Protein AF-0000000085134837 (afdb_homodimer)

Radius of gyration: 30.03 Å; Cα contacts (8 Å, |Δi|>4): 813; chains: 2; bounding box: 40×107×56 Å

Nearest PDB structures (foldseek):
  8gra-assembly1_G  TM=4.291E-01  e=1.768E-04  Bacteroides fragilis
  2n3s-assembly1_A  TM=6.357E-01  e=4.180E-02  Burkholderia thailandensis E264
  3vto-assembly2_Q  TM=3.960E-01  e=7.549E-03  Muvirus mu
  3vto-assembly2_P  TM=3.581E-01  e=2.155E-02  Muvirus mu
  1o7l-assembly1_A  TM=3.712E-01  e=1.193E-01  Escherichia coli

pLDDT: mean 94.06, std 7.53, range [57.72, 98.94]

Organism: Escherichia coli O45:K1 (strain S88 / ExPEC) (NCBI:txid585035)

Foldseek 3Di:
DDPVVVVVVLVVQQKFKWFWAAWDPPDPFIFTWTQTPVRDTDGRATEDEDPPDDDGDDGGWMWMKGDPPSNPNHIYTDDTGDPQQDDPDADPPKDWDADNLGFIWIQHPVGTDGDPNPDDDDDDDDPDDDDPDDDDDPDWDWPPVVPDIDTPVVVQVCQQQDWDQDPVVRDIDHGDPDGPDD/DDPVVVVVVLVVPFKFKWFWAAWDPPDPFIFTWTQTPVRDTDGGATEDEDPPDDDGDDGGWMWMKGDPPSNPNHIYTDDTGDPQQDDPDADPPKDWDDDNLGFIWIQHPVGTDGDPSPDDDDDDDDPDDDDPDDDDDPDWDWPPVVDDIDTPVVVQVCQQADWDQDDPPRDIDHHDPDGDDD

InterPro domains:
  IPR013046 Phage baseplate assembly protein V/Gp45 [TIGR01644] (8-125)
  IPR014462 Phage-associated protein Gp45 [PIRSF012337] (2-181)
  IPR053861 Bacteriophage Mu Gp45, N-terminal [PF06890] (17-84)

Solvent-accessible surface area (backbone atoms only — not comparable to full-atom values): 19892 Å² total; per-residue (Å²): 128,52,73,66,58,52,51,51,52,49,58,63,57,32,55,41,54,28,36,30,62,42,68,43,37,75,43,56,55,32,25,32,26,32,31,31,82,93,63,50,76,44,74,67,28,40,39,48,44,44,46,47,44,52,68,30,67,52,63,71,20,37,33,41,37,35,19,38,56,58,34,78,88,56,40,34,30,65,46,75,46,47,83,92,46,60,83,76,85,71,54,95,92,43,42,72,51,65,32,71,76,61,32,32,43,32,46,45,98,88,46,77,45,79,39,41,61,91,38,56,72,43,79,43,57,40,86,44,77,44,65,66,40,48,79,43,60,75,42,54,47,24,30,22,59,84,71,44,43,52,36,58,65,56,46,33,52,36,57,39,64,23,32,27,44,29,69,68,78,72,42,69,50,68,50,56,95,69,63,57,81,127,126,53,73,65,55,53,52,51,52,44,58,28,56,30,36,38,53,27,34,30,62,44,68,45,75,83,48,97,62,31,25,31,25,32,30,32,81,91,62,49,74,44,75,68,29,41,41,63,61,59,92,89,53,86,71,84,71,62,64,72,22,37,32,40,34,36,17,61,95,60,35,76,89,58,40,36,31,65,34,46,21,38,47,92,49,49,84,56,62,57,52,80,38,19,32,34,40,41,46,87,74,60,32,34,44,32,45,45,97,75,21,36,38,38,35,35,56,65,33,73,42,76,48,68,92,44,85,57,48,76,38,91,40,66,44,76,32,73,49,86,48,59,49,59,77,91,69,86,43,58,35,57,68,54,51,31,54,52,56,42,64,40,65,46,75,38,88,87,61,71,35,58,29,42,45,43,78,47,68,45,70,103

Secondary structure (DSSP, 8-state):
--HHHHHHHHHHTSEEEEEEEEEE-SSSS-EEEEEETT--EEEEEEE-PPTTEEE-PPTT-EEEEE-GGG-GGG-EEEEEE-TTTPPP-PPTT-EEEE-TTS-EEEEETTEEEEE-TTS--EEESSS-EEESSEEEESS-EESSTTTT--BHHHHHHHHHH---B-TTTS-BPPP-SS----/--HHHHHHHHHHTSEEEEEEEEEE-SSSS-EEEEEETT--EEEEEEE-PPTT----PPTT-EEEEE-GGG-GGG-EEEEEE-TTTPPP-PPTT-EEEE-TTS-EEEEETTEEEEE-TTS-EEE-SSSEEEESS-EE-SS--BSSTTTT--BHHHHHHHHHH---B-TTT-PBPPSPSS----

Structure (mmCIF, N/CA/C/O backbone):
data_AF-0000000085134837-model_v1
#
loop_
_entity.id
_entity.type
_entity.pdbx_description
1 polymer 'Baseplate assembly phage protein'
#
loop_
_atom_site.group_PDB
_atom_site.id
_atom_site.type_symbol
_atom_site.label_atom_id
_atom_site.label_alt_id
_atom_site.label_comp_id
_atom_site.label_asym_id
_atom_site.label_entity_id
_atom_site.label_seq_id
_atom_site.pdbx_PDB_ins_code
_atom_site.Cartn_x
_atom_site.Cartn_y
_atom_site.Cartn_z
_atom_site.occupancy
_atom_site.B_iso_or_equiv
_atom_site.auth_seq_id
_atom_site.auth_comp_id
_atom_site.auth_asym_id
_atom_site.auth_atom_id
_atom_site.pdbx_PDB_model_num
ATOM 1 N N . MET A 1 1 ? 11.609 -48.938 -17.828 1 65.38 1 MET A N 1
ATOM 2 C CA . MET A 1 1 ? 10.562 -48.219 -17.109 1 65.38 1 MET A CA 1
ATOM 3 C C . MET A 1 1 ? 9.188 -48.531 -17.703 1 65.38 1 MET A C 1
ATOM 5 O O . MET A 1 1 ? 8.992 -48.438 -18.906 1 65.38 1 MET A O 1
ATOM 9 N N . SER A 1 2 ? 8.391 -49.188 -16.875 1 83.12 2 SER A N 1
ATOM 10 C CA . SER A 1 2 ? 7.062 -49.5 -17.391 1 83.12 2 SER A CA 1
ATOM 11 C C . SER A 1 2 ? 6.293 -48.219 -17.719 1 83.12 2 SER A C 1
ATOM 13 O O . SER A 1 2 ? 6.676 -47.125 -17.297 1 83.12 2 SER A O 1
ATOM 15 N N . THR A 1 3 ? 5.477 -48.469 -18.703 1 82 3 THR A N 1
ATOM 16 C CA . THR A 1 3 ? 4.617 -47.344 -19.109 1 82 3 THR A CA 1
ATOM 17 C C . THR A 1 3 ? 3.896 -46.781 -17.891 1 82 3 THR A C 1
ATOM 19 O O . THR A 1 3 ? 3.719 -45.562 -17.812 1 82 3 THR A O 1
ATOM 22 N N . ILE A 1 4 ? 3.549 -47.531 -16.938 1 82.12 4 ILE A N 1
ATOM 23 C CA . ILE A 1 4 ? 2.852 -47.094 -15.742 1 82.12 4 ILE A CA 1
ATOM 24 C C . ILE A 1 4 ? 3.801 -46.281 -14.867 1 82.12 4 ILE A C 1
ATOM 26 O O . ILE A 1 4 ? 3.412 -45.25 -14.305 1 82.12 4 ILE A O 1
ATOM 30 N N . GLU A 1 5 ? 5.062 -46.75 -14.758 1 82 5 GLU A N 1
ATOM 31 C CA . GLU A 1 5 ? 6.055 -46.031 -13.977 1 82 5 GLU A CA 1
ATOM 32 C C . GLU A 1 5 ? 6.332 -44.625 -14.57 1 82 5 GLU A C 1
ATOM 34 O O . GLU A 1 5 ? 6.504 -43.656 -13.844 1 82 5 GLU A O 1
ATOM 39 N N . ALA A 1 6 ? 6.352 -44.594 -15.875 1 79.94 6 ALA A N 1
ATOM 40 C CA . ALA A 1 6 ? 6.574 -43.344 -16.562 1 79.94 6 ALA A CA 1
ATOM 41 C C . ALA A 1 6 ? 5.426 -42.375 -16.312 1 79.94 6 ALA A C 1
ATOM 43 O O . ALA A 1 6 ? 5.656 -41.188 -16.078 1 79.94 6 ALA A O 1
ATOM 44 N N . MET A 1 7 ? 4.199 -42.781 -16.312 1 80.75 7 MET A N 1
ATOM 45 C CA . MET A 1 7 ? 3.021 -41.969 -16.047 1 80.75 7 MET A CA 1
ATOM 46 C C . MET A 1 7 ? 3.002 -41.469 -14.609 1 80.75 7 MET A C 1
ATOM 48 O O . MET A 1 7 ? 2.639 -40.344 -14.336 1 80.75 7 MET A O 1
ATOM 52 N N . GLN A 1 8 ? 3.4 -42.344 -13.734 1 81 8 GLN A N 1
ATOM 53 C CA . GLN A 1 8 ? 3.465 -41.969 -12.328 1 81 8 GLN A CA 1
ATOM 54 C C . GLN A 1 8 ? 4.488 -40.844 -12.094 1 81 8 GLN A C 1
ATOM 56 O O . GLN A 1 8 ? 4.234 -39.906 -11.336 1 81 8 GLN A O 1
ATOM 61 N N . ARG A 1 9 ? 5.547 -41.031 -12.805 1 77.56 9 ARG A N 1
ATOM 62 C CA . ARG A 1 9 ? 6.582 -40 -12.664 1 77.56 9 ARG A CA 1
ATOM 63 C C . ARG A 1 9 ? 6.109 -38.656 -13.211 1 77.56 9 ARG A C 1
ATOM 65 O O . ARG A 1 9 ? 6.402 -37.625 -12.633 1 77.56 9 ARG A O 1
ATOM 72 N N . GLN A 1 10 ? 5.402 -38.719 -14.344 1 77.62 10 GLN A N 1
ATOM 73 C CA . GLN A 1 10 ? 4.859 -37.5 -14.945 1 77.62 10 GLN A CA 1
ATOM 74 C C . GLN A 1 10 ? 3.869 -36.812 -14.008 1 77.62 10 GLN A C 1
ATOM 76 O O . GLN A 1 10 ? 3.887 -35.594 -13.859 1 77.62 10 GLN A O 1
ATOM 81 N N . LEU A 1 11 ? 3.105 -37.594 -13.352 1 79.25 11 LEU A N 1
ATOM 82 C CA . LEU A 1 11 ? 2.113 -37.062 -12.422 1 79.25 11 LEU A CA 1
ATOM 83 C C . LEU A 1 11 ? 2.787 -36.406 -11.227 1 79.25 11 LEU A C 1
ATOM 85 O O . LEU A 1 11 ? 2.387 -35.312 -10.812 1 79.25 11 LEU A O 1
ATOM 89 N N . LEU A 1 12 ? 3.842 -37 -10.789 1 77.38 12 LEU A N 1
ATOM 90 C CA . LEU A 1 12 ? 4.543 -36.5 -9.617 1 77.38 12 LEU A CA 1
ATOM 91 C C . LEU A 1 12 ? 5.371 -35.25 -9.961 1 77.38 12 LEU A C 1
ATOM 93 O O . LEU A 1 12 ? 5.75 -34.5 -9.07 1 77.38 12 LEU A O 1
ATOM 97 N N . GLY A 1 13 ? 5.461 -35.031 -11.289 1 82.88 13 GLY A N 1
ATOM 98 C CA . GLY A 1 13 ? 6.305 -33.938 -11.734 1 82.88 13 GLY A CA 1
ATOM 99 C C . GLY A 1 13 ? 5.523 -32.688 -12.062 1 82.88 13 GLY A C 1
ATOM 100 O O . GLY A 1 13 ? 6.105 -31.672 -12.469 1 82.88 13 GLY A O 1
ATOM 101 N N . LEU A 1 14 ? 4.223 -32.719 -11.812 1 89.69 14 LEU A N 1
ATOM 102 C CA . LEU A 1 14 ? 3.385 -31.594 -12.219 1 89.69 14 LEU A CA 1
ATOM 103 C C . LEU A 1 14 ? 3.561 -30.406 -11.273 1 89.69 14 LEU A C 1
ATOM 105 O O . LEU A 1 14 ? 3.254 -29.266 -11.625 1 89.69 14 LEU A O 1
ATOM 109 N N . ILE A 1 15 ? 4.016 -30.688 -10.055 1 92 15 ILE A N 1
ATOM 110 C CA . ILE A 1 15 ? 4.219 -29.656 -9.039 1 92 15 ILE A CA 1
ATOM 111 C C . ILE A 1 15 ? 5.586 -29.844 -8.391 1 92 15 ILE A C 1
ATOM 113 O O . ILE A 1 15 ? 5.996 -30.969 -8.094 1 92 15 ILE A O 1
ATOM 117 N N . GLY A 1 16 ? 6.273 -28.766 -8.219 1 92.62 16 GLY A N 1
ATOM 118 C CA . GLY A 1 16 ? 7.566 -28.828 -7.555 1 92.62 16 GLY A CA 1
ATOM 119 C C . GLY A 1 16 ? 7.789 -27.719 -6.555 1 92.62 16 GLY A C 1
ATOM 120 O O . GLY A 1 16 ? 7.23 -26.625 -6.699 1 92.62 16 GLY A O 1
ATOM 121 N N . ARG A 1 17 ? 8.555 -28.062 -5.539 1 96 17 ARG A N 1
ATOM 122 C CA . ARG A 1 17 ? 9.125 -27.062 -4.652 1 96 17 ARG A CA 1
ATOM 123 C C . ARG A 1 17 ? 10.508 -26.625 -5.137 1 96 17 ARG A C 1
ATOM 125 O O . ARG A 1 17 ? 11.25 -27.438 -5.707 1 96 17 ARG A O 1
ATOM 132 N N . ALA A 1 18 ? 10.812 -25.359 -4.945 1 97.69 18 ALA A N 1
ATOM 133 C CA . ALA A 1 18 ? 12.094 -24.875 -5.449 1 97.69 18 ALA A CA 1
ATOM 134 C C . ALA A 1 18 ? 12.641 -23.766 -4.551 1 97.69 18 ALA A C 1
ATOM 136 O O . ALA A 1 18 ? 11.93 -23.234 -3.691 1 97.69 18 ALA A O 1
ATOM 137 N N . VAL A 1 19 ? 13.883 -23.516 -4.672 1 98.5 19 VAL A N 1
ATOM 138 C CA . VAL A 1 19 ? 14.555 -22.391 -4.035 1 98.5 19 VAL A CA 1
ATOM 139 C C . VAL A 1 19 ? 14.844 -21.297 -5.07 1 98.5 19 VAL A C 1
ATOM 141 O O . VAL A 1 19 ? 15.336 -21.594 -6.16 1 98.5 19 VAL A O 1
ATOM 144 N N . VAL A 1 20 ? 14.523 -20.078 -4.738 1 98.62 20 VAL A N 1
ATOM 145 C CA . VAL A 1 20 ? 14.734 -18.938 -5.625 1 98.62 20 VAL A CA 1
ATOM 146 C C . VAL A 1 20 ? 16.219 -18.562 -5.652 1 98.62 20 VAL A C 1
ATOM 148 O O . VAL A 1 20 ? 16.828 -18.391 -4.602 1 98.62 20 VAL A O 1
ATOM 151 N N . LYS A 1 21 ? 16.688 -18.406 -6.844 1 98.56 21 LYS A N 1
ATOM 152 C CA . LYS A 1 21 ? 18.078 -18 -7.012 1 98.56 21 LYS A CA 1
ATOM 153 C C . LYS A 1 21 ? 18.172 -16.516 -7.387 1 98.56 21 LYS A C 1
ATOM 155 O O . LYS A 1 21 ? 19.062 -15.812 -6.922 1 98.56 21 LYS A O 1
ATOM 160 N N . SER A 1 22 ? 17.344 -16.109 -8.242 1 98.38 22 SER A N 1
ATOM 161 C CA . SER A 1 22 ? 17.266 -14.703 -8.617 1 98.38 22 SER A CA 1
ATOM 162 C C . SER A 1 22 ? 15.891 -14.344 -9.156 1 98.38 22 SER A C 1
ATOM 164 O O . SER A 1 22 ? 15.141 -15.219 -9.594 1 98.38 22 SER A O 1
ATOM 166 N N . ILE A 1 23 ? 15.547 -13.086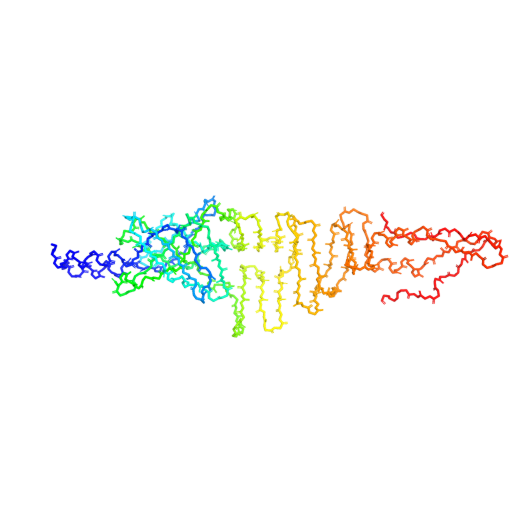 -9.07 1 98.5 23 ILE A N 1
ATOM 167 C CA . ILE A 1 23 ? 14.281 -12.57 -9.586 1 98.5 23 ILE A CA 1
ATOM 168 C C . ILE A 1 23 ? 14.547 -11.359 -10.469 1 98.5 23 ILE A C 1
ATOM 170 O O . ILE A 1 23 ? 15.328 -10.477 -10.109 1 98.5 23 ILE A O 1
ATOM 174 N N . SER A 1 24 ? 13.977 -11.328 -11.617 1 98 24 SER A N 1
ATOM 175 C CA . SER A 1 24 ? 13.984 -10.141 -12.461 1 98 24 SER A CA 1
ATOM 176 C C . SER A 1 24 ? 12.617 -9.461 -12.477 1 98 24 SER A C 1
ATOM 178 O O . SER A 1 24 ? 11.633 -10.055 -12.922 1 98 24 SER A O 1
ATOM 180 N N . ALA A 1 25 ? 12.594 -8.266 -11.992 1 96.75 25 ALA A N 1
ATOM 181 C CA . ALA A 1 25 ? 11.367 -7.477 -11.961 1 96.75 25 ALA A CA 1
ATOM 182 C C . ALA A 1 25 ? 11.328 -6.469 -13.109 1 96.75 25 ALA A C 1
ATOM 184 O O . ALA A 1 25 ? 10.531 -5.531 -13.102 1 96.75 25 ALA A O 1
ATOM 185 N N . ALA A 1 26 ? 12.117 -6.629 -14.07 1 95.31 26 ALA A N 1
ATOM 186 C CA . ALA A 1 26 ? 12.258 -5.656 -15.148 1 95.31 26 ALA A CA 1
ATOM 187 C C . ALA A 1 26 ? 11.203 -5.883 -16.234 1 95.31 26 ALA A C 1
ATOM 189 O O . ALA A 1 26 ? 10.859 -4.957 -16.969 1 95.31 26 ALA A O 1
ATOM 190 N N . THR A 1 27 ? 10.688 -7.078 -16.312 1 93.62 27 THR A N 1
ATOM 191 C CA . THR A 1 27 ? 9.742 -7.441 -17.375 1 93.62 27 THR A CA 1
ATOM 192 C C . THR A 1 27 ? 8.305 -7.277 -16.891 1 93.62 27 THR A C 1
ATOM 194 O O . THR A 1 27 ? 8.055 -7.113 -15.703 1 93.62 27 THR A O 1
ATOM 197 N N . LYS A 1 28 ? 7.379 -7.293 -17.891 1 95.69 28 LYS A N 1
ATOM 198 C CA . LYS A 1 28 ? 5.961 -7.168 -17.578 1 95.69 28 LYS A CA 1
ATOM 199 C C . LYS A 1 28 ? 5.512 -8.281 -16.625 1 95.69 28 LYS A C 1
ATOM 201 O O . LYS A 1 28 ? 4.754 -8.039 -15.688 1 95.69 28 LYS A O 1
ATOM 206 N N . CYS A 1 29 ? 5.91 -9.422 -16.953 1 96.56 29 CYS A N 1
ATOM 207 C CA . CYS A 1 29 ? 5.793 -10.547 -16.031 1 96.56 29 CYS A CA 1
ATOM 208 C C . CYS A 1 29 ? 7.125 -10.836 -15.344 1 96.56 29 CYS A C 1
ATOM 210 O O . CYS A 1 29 ? 8.125 -11.102 -16.016 1 96.56 29 CYS A O 1
ATOM 212 N N . GLN A 1 30 ? 7.082 -10.789 -14.031 1 97.62 30 GLN A N 1
ATOM 213 C CA . GLN A 1 30 ? 8.297 -11.094 -13.289 1 97.62 30 GLN A CA 1
ATOM 214 C C . GLN A 1 30 ? 8.797 -12.5 -13.594 1 97.62 30 GLN A C 1
ATOM 216 O O . GLN A 1 30 ? 7.996 -13.43 -13.75 1 97.62 30 GLN A O 1
ATOM 221 N N . THR A 1 31 ? 10.164 -12.609 -13.711 1 98.19 31 THR A N 1
ATOM 222 C CA . THR A 1 31 ? 10.734 -13.938 -13.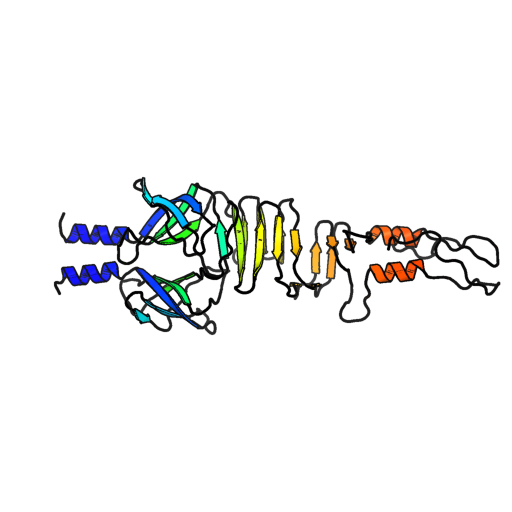914 1 98.19 31 THR A CA 1
ATOM 223 C C . THR A 1 31 ? 11.641 -14.32 -12.75 1 98.19 31 THR A C 1
ATOM 225 O O . THR A 1 31 ? 12.25 -13.453 -12.125 1 98.19 31 THR A O 1
ATOM 228 N N . VAL A 1 32 ? 11.703 -15.648 -12.516 1 98.44 32 VAL A N 1
ATOM 229 C CA . VAL A 1 32 ? 12.453 -16.156 -11.383 1 98.44 32 VAL A CA 1
ATOM 230 C C . VAL A 1 32 ? 13.352 -17.312 -11.836 1 98.44 32 VAL A C 1
ATOM 232 O O . VAL A 1 32 ? 12.914 -18.188 -12.594 1 98.44 32 VAL A O 1
ATOM 235 N N . ASP A 1 33 ? 14.586 -17.234 -11.484 1 98.44 33 ASP A N 1
ATOM 236 C CA . ASP A 1 33 ? 15.469 -18.406 -11.539 1 98.44 33 ASP A CA 1
ATOM 237 C C . ASP A 1 33 ? 15.344 -19.25 -10.281 1 98.44 33 ASP A C 1
ATOM 239 O O . ASP A 1 33 ? 15.453 -18.734 -9.164 1 98.44 33 ASP A O 1
ATOM 243 N N . VAL A 1 34 ? 15.117 -20.578 -10.516 1 98.12 34 VAL A N 1
ATOM 244 C CA . VAL A 1 34 ? 14.898 -21.438 -9.352 1 98.12 34 VAL A CA 1
ATOM 245 C C . VAL A 1 34 ? 15.766 -22.688 -9.469 1 98.12 34 VAL A C 1
ATOM 247 O O . VAL A 1 34 ? 16.234 -23.031 -10.555 1 98.12 34 VAL A O 1
ATOM 250 N N . SER A 1 35 ? 16 -23.297 -8.312 1 97.81 35 SER A N 1
ATOM 251 C CA . SER A 1 35 ? 16.516 -24.656 -8.203 1 97.81 35 SER A CA 1
ATOM 252 C C . SER A 1 35 ? 15.477 -25.594 -7.59 1 97.81 35 SER A C 1
ATOM 254 O O . SER A 1 35 ? 15.062 -25.406 -6.445 1 97.81 35 SER A O 1
ATOM 256 N N . LEU A 1 36 ? 15.109 -26.578 -8.406 1 94.06 36 LEU A N 1
ATOM 257 C CA . LEU A 1 36 ? 14.164 -27.562 -7.898 1 94.06 36 LEU A CA 1
ATOM 258 C C . LEU A 1 36 ? 14.844 -28.5 -6.898 1 94.06 36 LEU A C 1
ATOM 260 O O . LEU A 1 36 ? 16.078 -28.484 -6.77 1 94.06 36 LEU A O 1
ATOM 264 N N . ILE A 1 37 ? 14.164 -29.172 -5.949 1 83.69 37 ILE A N 1
ATOM 265 C CA . ILE A 1 37 ? 14.641 -29.984 -4.836 1 83.69 37 ILE A CA 1
ATOM 266 C C . ILE A 1 37 ? 15.711 -30.953 -5.328 1 83.69 37 ILE A C 1
ATOM 268 O O . ILE A 1 37 ? 16.719 -31.172 -4.652 1 83.69 37 ILE A O 1
ATOM 272 N N . ALA A 1 38 ? 15.641 -31.609 -6.5 1 79.44 38 ALA A N 1
ATOM 273 C CA . ALA A 1 38 ? 16.703 -32.5 -6.977 1 79.44 38 ALA A CA 1
ATOM 274 C C . ALA A 1 38 ? 17.844 -31.719 -7.582 1 79.44 38 ALA A C 1
ATOM 276 O O . ALA A 1 38 ? 18.766 -32.281 -8.188 1 79.44 38 ALA A O 1
ATOM 277 N N . GLY A 1 39 ? 17.828 -30.406 -7.301 1 83.31 39 GLY A N 1
ATOM 278 C CA . GLY A 1 39 ? 18.922 -29.531 -7.73 1 83.31 39 GLY A CA 1
ATOM 279 C C . GLY A 1 39 ? 18.828 -29.141 -9.188 1 83.31 39 GLY A C 1
ATOM 280 O O . GLY A 1 39 ? 19.766 -28.562 -9.742 1 83.31 39 GLY A O 1
ATOM 281 N N . GLU A 1 40 ? 17.75 -29.422 -9.828 1 90.94 40 GLU A N 1
ATOM 282 C CA . GLU A 1 40 ? 17.547 -29.062 -11.234 1 90.94 40 GLU A CA 1
ATOM 283 C C . GLU A 1 40 ? 17.281 -27.562 -11.375 1 90.94 40 GLU A C 1
ATOM 285 O O . GLU A 1 40 ? 16.297 -27.047 -10.828 1 90.94 40 GLU A O 1
ATOM 290 N N . PRO A 1 41 ? 18.219 -26.891 -12.172 1 95.12 41 PRO A N 1
ATOM 291 C CA . PRO A 1 41 ? 18 -25.453 -12.359 1 95.12 41 PRO A CA 1
ATOM 292 C C . PRO A 1 41 ? 16.953 -25.156 -13.422 1 95.12 41 PRO A C 1
ATOM 294 O O . PRO A 1 41 ? 16.859 -25.875 -14.43 1 95.12 41 PRO A O 1
ATOM 297 N N . LYS A 1 42 ? 16.156 -24.188 -13.195 1 95.56 42 LYS A N 1
ATOM 298 C CA . LYS A 1 42 ? 15.25 -23.609 -14.188 1 95.56 42 LYS A CA 1
ATOM 299 C C . LYS A 1 42 ? 15.375 -22.078 -14.203 1 95.56 42 LYS A C 1
ATOM 301 O O . LYS A 1 42 ? 15.203 -21.438 -13.172 1 95.56 42 LYS A O 1
ATOM 306 N N . ALA A 1 43 ? 15.664 -21.609 -15.406 1 96.44 43 ALA A N 1
ATOM 307 C CA . ALA A 1 43 ? 15.891 -20.172 -15.523 1 96.44 43 ALA A CA 1
ATOM 308 C C . ALA A 1 43 ? 14.695 -19.484 -16.188 1 96.44 43 ALA A C 1
ATOM 310 O O . ALA A 1 43 ? 14.039 -20.062 -17.047 1 96.44 43 ALA A O 1
ATOM 311 N N . GLY A 1 44 ? 14.453 -18.219 -15.734 1 97 44 GLY A N 1
ATOM 312 C CA . GLY A 1 44 ? 13.516 -17.344 -16.422 1 97 44 GLY A CA 1
ATOM 313 C C . GLY A 1 44 ? 12.078 -17.812 -16.312 1 97 44 GLY A C 1
ATOM 314 O O . GLY A 1 44 ? 11.281 -17.594 -17.234 1 97 44 GLY A O 1
ATOM 315 N N . VAL A 1 45 ? 11.758 -18.469 -15.203 1 97.5 45 VAL A N 1
ATOM 316 C CA . VAL A 1 45 ? 10.398 -18.953 -15.023 1 97.5 45 VAL A CA 1
ATOM 317 C C . VAL A 1 45 ? 9.469 -17.781 -14.719 1 97.5 45 VAL A C 1
ATOM 319 O O . VAL A 1 45 ? 9.758 -16.969 -13.844 1 97.5 45 VAL A O 1
ATOM 322 N N . GLU A 1 46 ? 8.336 -17.719 -15.5 1 97.75 46 GLU A N 1
ATOM 323 C CA . GLU A 1 46 ? 7.367 -16.656 -15.219 1 97.75 46 GLU A CA 1
ATOM 324 C C . GLU A 1 46 ? 6.73 -16.828 -13.844 1 97.75 46 GLU A C 1
ATOM 326 O O . GLU A 1 46 ? 6.32 -17.938 -13.484 1 97.75 46 GLU A O 1
ATOM 331 N N . HIS A 1 47 ? 6.711 -15.789 -13.117 1 98.44 47 HIS A N 1
ATOM 332 C CA . HIS A 1 47 ? 5.992 -15.734 -11.844 1 98.44 47 HIS A CA 1
ATOM 333 C C . HIS A 1 47 ? 4.656 -15.016 -11.992 1 98.44 47 HIS A C 1
ATOM 335 O O . HIS A 1 47 ? 4.613 -13.789 -12.094 1 98.44 47 HIS A O 1
ATOM 341 N N . LEU A 1 48 ? 3.582 -15.75 -12.023 1 98.06 48 LEU A N 1
ATOM 342 C CA . LEU A 1 48 ? 2.25 -15.164 -12.125 1 98.06 48 LEU A CA 1
ATOM 343 C C . LEU A 1 48 ? 1.736 -14.742 -10.758 1 98.06 48 LEU A C 1
ATOM 345 O O . LEU A 1 48 ? 1.097 -15.531 -10.055 1 98.06 48 LEU A O 1
ATOM 349 N N . GLU A 1 49 ? 1.993 -13.516 -10.477 1 98.19 49 GLU A N 1
ATOM 350 C CA . GLU A 1 49 ? 1.546 -12.93 -9.219 1 98.19 49 GLU A CA 1
ATOM 351 C C . GLU A 1 49 ? 0.099 -12.453 -9.312 1 98.19 49 GLU A C 1
ATOM 353 O O . GLU A 1 49 ? -0.365 -12.07 -10.391 1 98.19 49 GLU A O 1
ATOM 358 N N . PRO A 1 50 ? -0.619 -12.492 -8.211 1 98.44 50 PRO A N 1
ATOM 359 C CA . PRO A 1 50 ? -1.991 -11.984 -8.281 1 98.44 50 PRO A CA 1
ATOM 360 C C . PRO A 1 50 ? -2.059 -10.531 -8.75 1 98.44 50 PRO A C 1
ATOM 362 O O . PRO A 1 50 ? -1.209 -9.719 -8.383 1 98.44 50 PRO A O 1
ATOM 365 N N . TYR A 1 51 ? -3.084 -10.242 -9.641 1 98.69 51 TYR A N 1
ATOM 366 C CA . TYR A 1 51 ? -3.34 -8.852 -10 1 98.69 51 TYR A CA 1
ATOM 367 C C . TYR A 1 51 ? -3.547 -7.996 -8.75 1 98.69 51 TYR A C 1
ATOM 369 O O . TYR A 1 51 ? -4.324 -8.359 -7.867 1 98.69 51 TYR A O 1
ATOM 377 N N . GLY A 1 52 ? -2.771 -6.848 -8.773 1 98.44 52 GLY A N 1
ATOM 378 C CA . GLY A 1 52 ? -2.896 -5.922 -7.656 1 98.44 52 GLY A CA 1
ATOM 379 C C . GLY A 1 52 ? -1.812 -6.102 -6.609 1 98.44 52 GLY A C 1
ATOM 380 O O . GLY A 1 52 ? -1.71 -5.305 -5.676 1 98.44 52 GLY A O 1
ATOM 381 N N . PHE A 1 53 ? -1.069 -7.137 -6.648 1 98.62 53 PHE A N 1
ATOM 382 C CA . PHE A 1 53 ? 0.011 -7.395 -5.707 1 98.62 53 PHE A CA 1
ATOM 383 C C . PHE A 1 53 ? 1.283 -7.805 -6.438 1 98.62 53 PHE A C 1
ATOM 385 O O . PHE A 1 53 ? 1.234 -8.586 -7.391 1 98.62 53 PHE A O 1
ATOM 392 N N . THR A 1 54 ? 2.453 -7.215 -6.062 1 98.56 54 THR A N 1
ATOM 393 C CA . THR A 1 54 ? 3.744 -7.633 -6.598 1 98.56 54 THR A CA 1
ATOM 394 C C . THR A 1 54 ? 4.844 -7.469 -5.551 1 98.56 54 THR A C 1
ATOM 396 O O . THR A 1 54 ? 4.781 -6.566 -4.715 1 98.56 54 THR A O 1
ATOM 399 N N . ALA A 1 55 ? 5.777 -8.391 -5.531 1 98.62 55 ALA A N 1
ATOM 400 C CA . ALA A 1 55 ? 6.91 -8.352 -4.609 1 98.62 55 ALA A CA 1
ATOM 401 C C . ALA A 1 55 ? 8.164 -8.938 -5.258 1 98.62 55 ALA A C 1
ATOM 403 O O . ALA A 1 55 ? 8.07 -9.805 -6.129 1 98.62 55 ALA A O 1
ATOM 404 N N . ARG A 1 56 ? 9.273 -8.406 -4.887 1 98.75 56 ARG A N 1
ATOM 405 C CA . ARG A 1 56 ? 10.555 -8.961 -5.324 1 98.75 56 ARG A CA 1
ATOM 406 C C . ARG A 1 56 ? 11.344 -9.516 -4.145 1 98.75 56 ARG A C 1
ATOM 408 O O . ARG A 1 56 ? 12.117 -8.789 -3.52 1 98.75 56 ARG A O 1
ATOM 415 N N . ALA A 1 57 ? 11.164 -10.844 -3.93 1 98.62 57 ALA A N 1
ATOM 416 C CA . ALA A 1 57 ? 11.773 -11.508 -2.783 1 98.62 57 ALA A CA 1
ATOM 417 C C . ALA A 1 57 ? 13.289 -11.625 -2.963 1 98.62 57 ALA A C 1
ATOM 419 O O . ALA A 1 57 ? 13.805 -11.414 -4.062 1 98.62 57 ALA A O 1
ATOM 420 N N . ASN A 1 58 ? 13.945 -11.914 -1.857 1 98.62 58 ASN A N 1
ATOM 421 C CA . ASN A 1 58 ? 15.383 -12.164 -1.847 1 98.62 58 ASN A CA 1
ATOM 422 C C . ASN A 1 58 ? 15.711 -13.562 -2.352 1 98.62 58 ASN A C 1
ATOM 424 O O . ASN A 1 58 ? 14.883 -14.469 -2.254 1 98.62 58 ASN A O 1
ATOM 428 N N . SER A 1 59 ? 16.938 -13.656 -2.943 1 98.62 59 SER A N 1
ATOM 429 C CA . SER A 1 59 ? 17.438 -15 -3.178 1 98.62 59 SER A CA 1
ATOM 430 C C . SER A 1 59 ? 17.359 -15.852 -1.91 1 98.62 59 SER A C 1
ATOM 432 O O . SER A 1 59 ? 17.547 -15.336 -0.804 1 98.62 59 SER A O 1
ATOM 434 N N . GLY A 1 60 ? 17.109 -17.094 -2.08 1 98.31 60 GLY A N 1
ATOM 435 C CA . GLY A 1 60 ? 16.953 -17.984 -0.94 1 98.31 60 GLY A CA 1
ATOM 436 C C . GLY A 1 60 ? 15.508 -18.203 -0.542 1 98.31 60 GLY A C 1
ATOM 437 O O . GLY A 1 60 ? 15.203 -19.109 0.235 1 98.31 60 GLY A O 1
ATOM 438 N N . ALA A 1 61 ? 14.609 -17.391 -1.103 1 98.69 61 ALA A N 1
ATOM 439 C CA . ALA A 1 61 ? 13.18 -17.609 -0.889 1 98.69 61 ALA A CA 1
ATOM 440 C C . ALA A 1 61 ? 12.742 -18.953 -1.461 1 98.69 61 ALA A C 1
ATOM 442 O O . ALA A 1 61 ? 13.508 -19.625 -2.166 1 98.69 61 ALA A O 1
ATOM 443 N N . GLU A 1 62 ? 11.562 -19.375 -1.083 1 98.25 62 GLU A N 1
ATOM 444 C CA . GLU A 1 62 ? 10.992 -20.641 -1.551 1 98.25 62 GLU A CA 1
ATOM 445 C C . GLU A 1 62 ? 9.891 -20.391 -2.576 1 98.25 62 GLU A C 1
ATOM 447 O O . GLU A 1 62 ? 9.156 -19.406 -2.484 1 98.25 62 GLU A O 1
ATOM 452 N N . ALA A 1 63 ? 9.773 -21.359 -3.545 1 98.31 63 ALA A N 1
ATOM 453 C CA . ALA A 1 63 ? 8.773 -21.203 -4.598 1 98.31 63 ALA A CA 1
ATOM 454 C C . ALA A 1 63 ? 8.023 -22.5 -4.836 1 98.31 63 ALA A C 1
ATOM 456 O O . ALA A 1 63 ? 8.57 -23.594 -4.645 1 98.31 63 ALA A O 1
ATOM 457 N N . VAL A 1 64 ? 6.781 -22.391 -5.188 1 97.88 64 VAL A N 1
ATOM 458 C CA . VAL A 1 64 ? 6 -23.484 -5.77 1 97.88 64 VAL A CA 1
ATOM 459 C C . VAL A 1 64 ? 5.934 -23.312 -7.285 1 97.88 64 VAL A C 1
ATOM 461 O O . VAL A 1 64 ? 5.484 -22.281 -7.785 1 97.88 64 VAL A O 1
ATOM 464 N N . VAL A 1 65 ? 6.375 -24.359 -7.953 1 96.62 65 VAL A N 1
ATOM 465 C CA . VAL A 1 65 ? 6.445 -24.344 -9.414 1 96.62 65 VAL A CA 1
ATOM 466 C C . VAL A 1 65 ? 5.449 -25.359 -9.984 1 96.62 65 VAL A C 1
ATOM 468 O O . VAL A 1 65 ? 5.387 -26.5 -9.531 1 96.62 65 VAL A O 1
ATOM 471 N N . LEU A 1 66 ? 4.684 -24.875 -10.969 1 95.56 66 LEU A N 1
ATOM 472 C CA . LEU A 1 66 ? 3.768 -25.734 -11.719 1 95.56 66 LEU A CA 1
ATOM 473 C C . LEU A 1 66 ? 4.266 -25.953 -13.141 1 95.56 66 LEU A C 1
ATOM 475 O O . LEU A 1 66 ? 4.945 -25.094 -13.703 1 95.56 66 LEU A O 1
ATOM 479 N N . PHE A 1 67 ? 3.891 -27.141 -13.648 1 92 67 PHE A N 1
ATOM 480 C CA . PHE A 1 67 ? 4.262 -27.5 -15.016 1 92 67 PHE A CA 1
ATOM 481 C C . PHE A 1 67 ? 3.027 -27.844 -15.836 1 92 67 PHE A C 1
ATOM 483 O O . PHE A 1 67 ? 2.676 -29.016 -15.984 1 92 67 PHE A O 1
ATOM 490 N N . PRO A 1 68 ? 2.482 -26.766 -16.422 1 87.19 68 PRO A N 1
ATOM 491 C CA . PRO A 1 68 ? 1.29 -27.016 -17.234 1 87.19 68 PRO A CA 1
ATOM 492 C C . PRO A 1 68 ? 1.542 -28.031 -18.344 1 87.19 68 PRO A C 1
ATOM 494 O O . PRO A 1 68 ? 2.617 -28.047 -18.953 1 87.19 68 PRO A O 1
ATOM 497 N N . ASP A 1 69 ? 0.569 -28.891 -18.578 1 77.81 69 ASP A N 1
ATOM 498 C CA . ASP A 1 69 ? 0.596 -29.922 -19.625 1 77.81 69 ASP A CA 1
ATOM 499 C C . ASP A 1 69 ? 1.785 -30.859 -19.438 1 77.81 69 ASP A C 1
ATOM 501 O O . ASP A 1 69 ? 2.211 -31.531 -20.375 1 77.81 69 ASP A O 1
ATOM 505 N N . GLY A 1 70 ? 2.383 -30.828 -18.281 1 76.31 70 GLY A N 1
ATOM 506 C CA . GLY A 1 70 ? 3.535 -31.672 -18 1 76.31 70 GLY A CA 1
ATOM 507 C C . GLY A 1 70 ? 4.789 -31.234 -18.734 1 76.31 70 GLY A C 1
ATOM 508 O O . GLY A 1 70 ? 5.785 -31.953 -18.766 1 76.31 70 GLY A O 1
ATOM 509 N N . ASP A 1 71 ? 4.641 -30.109 -19.375 1 75.81 71 ASP A N 1
ATOM 510 C CA . ASP A 1 71 ? 5.77 -29.562 -20.125 1 75.81 71 ASP A CA 1
ATOM 511 C C . ASP A 1 71 ? 6.719 -28.797 -19.203 1 75.81 71 ASP A C 1
ATOM 513 O O . ASP A 1 71 ? 6.375 -27.734 -18.703 1 75.81 71 ASP A O 1
ATOM 517 N N . ARG A 1 72 ? 7.926 -29.359 -19 1 77.62 72 ARG A N 1
ATOM 518 C CA . ARG A 1 72 ? 8.883 -28.797 -18.062 1 77.62 72 ARG A CA 1
ATOM 519 C C . ARG A 1 72 ? 9.5 -27.5 -18.609 1 77.62 72 ARG A C 1
ATOM 521 O O . ARG A 1 72 ? 10.109 -26.734 -17.875 1 77.62 72 ARG A O 1
ATOM 528 N N . SER A 1 73 ? 9.242 -27.312 -19.906 1 82.56 73 SER A N 1
ATOM 529 C CA . SER A 1 73 ? 9.844 -26.141 -20.531 1 82.56 73 SER A CA 1
ATOM 530 C C . SER A 1 73 ? 9 -24.891 -20.281 1 82.56 73 SER A C 1
ATOM 532 O O . SER A 1 73 ? 9.477 -23.766 -20.453 1 82.56 73 SER A O 1
ATOM 534 N N . HIS A 1 74 ? 7.742 -25.172 -19.844 1 87.12 74 HIS A N 1
ATOM 535 C CA . HIS A 1 74 ? 6.863 -24.016 -19.641 1 87.12 74 HIS A CA 1
ATOM 536 C C . HIS A 1 74 ? 6.367 -23.953 -18.188 1 87.12 74 HIS A C 1
ATOM 538 O O . HIS A 1 74 ? 5.164 -23.891 -17.953 1 87.12 74 HIS A O 1
ATOM 544 N N . ALA A 1 75 ? 7.34 -23.859 -17.312 1 94.06 75 ALA A N 1
ATOM 545 C CA . ALA A 1 75 ? 7.031 -23.812 -15.883 1 94.06 75 ALA A CA 1
ATOM 546 C C . ALA A 1 75 ? 6.445 -22.453 -15.492 1 94.06 75 ALA A C 1
ATOM 548 O O . ALA A 1 75 ? 6.699 -21.453 -16.156 1 94.06 75 ALA A O 1
ATOM 549 N N . VAL A 1 76 ? 5.621 -22.453 -14.484 1 96.62 76 VAL A N 1
ATOM 550 C CA . VAL A 1 76 ? 5.09 -21.219 -13.898 1 96.62 76 VAL A CA 1
ATOM 551 C C . VAL A 1 76 ? 5.25 -21.25 -12.383 1 96.62 76 VAL A C 1
ATOM 553 O O . VAL A 1 76 ? 4.996 -22.281 -11.75 1 96.62 76 VAL A O 1
ATOM 556 N N . VAL A 1 77 ? 5.754 -20.172 -11.859 1 98.06 77 VAL A N 1
ATOM 557 C CA . VAL A 1 77 ? 5.766 -19.984 -10.406 1 98.06 77 VAL A CA 1
ATOM 558 C C . VAL A 1 77 ? 4.469 -19.297 -9.969 1 98.06 77 VAL A C 1
ATOM 560 O O . VAL A 1 77 ? 4.074 -18.281 -10.531 1 98.06 77 VAL A O 1
ATOM 563 N N . VAL A 1 78 ? 3.799 -19.828 -8.93 1 97.69 78 VAL A N 1
ATOM 564 C CA . VAL A 1 78 ? 2.523 -19.266 -8.516 1 97.69 78 VAL A CA 1
ATOM 565 C C . VAL A 1 78 ? 2.66 -18.641 -7.125 1 97.69 78 VAL A C 1
ATOM 567 O O . VAL A 1 78 ? 1.82 -17.844 -6.711 1 97.69 78 VAL A O 1
ATOM 570 N N . THR A 1 79 ? 3.688 -19.047 -6.391 1 97.88 79 THR A N 1
ATOM 571 C CA . THR A 1 79 ? 3.926 -18.438 -5.082 1 97.88 79 THR A CA 1
ATOM 572 C C . THR A 1 79 ? 5.418 -18.406 -4.766 1 97.88 79 THR A C 1
ATOM 574 O O . THR A 1 79 ? 6.141 -19.375 -5.051 1 97.88 79 THR A O 1
ATOM 577 N N . VAL A 1 80 ? 5.832 -17.328 -4.305 1 98.44 80 VAL A N 1
ATOM 578 C CA . VAL A 1 80 ? 7.148 -17.172 -3.689 1 98.44 80 VAL A CA 1
ATOM 579 C C . VAL A 1 80 ? 6.988 -16.75 -2.23 1 98.44 80 VAL A C 1
ATOM 581 O O . VAL A 1 80 ? 6.289 -15.781 -1.93 1 98.44 80 VAL A O 1
ATOM 584 N N . SER A 1 81 ? 7.543 -17.547 -1.367 1 98.25 81 SER A N 1
ATOM 585 C CA . SER A 1 81 ? 7.469 -17.297 0.069 1 98.25 81 SER A CA 1
ATOM 586 C C . SER A 1 81 ? 8.859 -17.156 0.677 1 98.25 81 SER A C 1
ATOM 588 O O . SER A 1 81 ? 9.805 -17.812 0.246 1 98.25 81 SER A O 1
ATOM 590 N N . ASP A 1 82 ? 8.984 -16.312 1.616 1 98.38 82 ASP A N 1
ATOM 591 C CA . ASP A 1 82 ? 10.25 -16.141 2.326 1 98.38 82 ASP A CA 1
ATOM 592 C C . ASP A 1 82 ? 10.039 -16.156 3.838 1 98.38 82 ASP A C 1
ATOM 594 O O . ASP A 1 82 ? 9.688 -15.133 4.43 1 98.38 82 ASP A O 1
ATOM 598 N N . ARG A 1 83 ? 10.289 -17.328 4.391 1 97.69 83 ARG A N 1
ATOM 599 C CA . ARG A 1 83 ? 10 -17.578 5.797 1 97.69 83 ARG A CA 1
ATOM 600 C C . ARG A 1 83 ? 10.906 -16.75 6.699 1 97.69 83 ARG A C 1
ATOM 602 O O . ARG A 1 83 ? 10.609 -16.547 7.879 1 97.69 83 ARG A O 1
ATOM 609 N N . ARG A 1 84 ? 12.062 -16.203 6.207 1 97.81 84 ARG A N 1
ATOM 610 C CA . ARG A 1 84 ? 13.016 -15.43 6.996 1 97.81 84 ARG A CA 1
ATOM 611 C C . ARG A 1 84 ? 12.391 -14.125 7.473 1 97.81 84 ARG A C 1
ATOM 613 O O . ARG A 1 84 ? 12.789 -13.586 8.516 1 97.81 84 ARG A O 1
ATOM 620 N N . TYR A 1 85 ? 11.297 -13.594 6.691 1 98.25 85 TYR A N 1
ATOM 621 C CA . TYR A 1 85 ? 10.844 -12.234 6.953 1 98.25 85 TYR A CA 1
ATOM 622 C C . TYR A 1 85 ? 9.367 -12.203 7.305 1 98.25 85 TYR A C 1
ATOM 624 O O . TYR A 1 85 ? 8.828 -11.156 7.664 1 98.25 85 TYR A O 1
ATOM 632 N N . ARG A 1 86 ? 8.648 -13.32 7.152 1 97.56 86 ARG A N 1
ATOM 633 C CA . ARG A 1 86 ? 7.219 -13.344 7.453 1 97.56 86 ARG A CA 1
ATOM 634 C C . ARG A 1 86 ? 6.945 -12.828 8.859 1 97.56 86 ARG A C 1
ATOM 636 O O . ARG A 1 86 ? 7.656 -13.18 9.805 1 97.56 86 ARG A O 1
ATOM 643 N N . LEU A 1 87 ? 5.938 -11.969 9.031 1 96.69 87 LEU A N 1
ATOM 644 C CA . LEU A 1 87 ? 5.52 -11.469 10.344 1 96.69 87 LEU A CA 1
ATOM 645 C C . LEU A 1 87 ? 4.941 -12.594 11.195 1 96.69 87 LEU A C 1
ATOM 647 O O . LEU A 1 87 ? 4.008 -13.281 10.773 1 96.69 87 LEU A O 1
ATOM 651 N N . LYS A 1 88 ? 5.469 -12.742 12.32 1 96.94 88 LYS A N 1
ATOM 652 C CA . LYS A 1 88 ? 4.973 -13.75 13.258 1 96.94 88 LYS A CA 1
ATOM 653 C C . LYS A 1 88 ? 4.004 -13.133 14.258 1 96.94 88 LYS A C 1
ATOM 655 O O . LYS A 1 88 ? 4.012 -11.914 14.469 1 96.94 88 LYS A O 1
ATOM 660 N N . GLY A 1 89 ? 3.078 -13.969 14.75 1 97.31 89 GLY A N 1
ATOM 661 C CA . GLY A 1 89 ? 2.293 -13.586 15.906 1 97.31 89 GLY A CA 1
ATOM 662 C C . GLY A 1 89 ? 1.025 -12.828 15.547 1 97.31 89 GLY A C 1
ATOM 663 O O . GLY A 1 89 ? 0.44 -12.148 16.391 1 97.31 89 GLY A O 1
ATOM 664 N N . LEU A 1 90 ? 0.649 -12.789 14.297 1 98.31 90 LEU A N 1
ATOM 665 C CA . LEU A 1 90 ? -0.658 -12.242 13.953 1 98.31 90 LEU A CA 1
ATOM 666 C C . LEU A 1 90 ? -1.763 -12.938 14.742 1 98.31 90 LEU A C 1
ATOM 668 O O . LEU A 1 90 ? -1.745 -14.156 14.898 1 98.31 90 LEU A O 1
ATOM 672 N N . GLN A 1 91 ? -2.623 -12.203 15.234 1 98.69 91 GLN A N 1
ATOM 673 C CA . GLN A 1 91 ? -3.818 -12.789 15.828 1 98.69 91 GLN A CA 1
ATOM 674 C C . GLN A 1 91 ? -4.785 -13.281 14.758 1 98.69 91 GLN A C 1
ATOM 676 O O . GLN A 1 91 ? -4.715 -12.852 13.609 1 98.69 91 GLN A O 1
ATOM 681 N N . THR A 1 92 ? -5.73 -14.242 15.203 1 98.62 92 THR A N 1
ATOM 682 C CA . THR A 1 92 ? -6.73 -14.75 14.266 1 98.62 92 THR A CA 1
ATOM 683 C C . THR A 1 92 ? -7.512 -13.602 13.641 1 98.62 92 THR A C 1
ATOM 685 O O . THR A 1 92 ? -8 -12.719 14.344 1 98.62 92 THR A O 1
ATOM 688 N N . GLY A 1 93 ? -7.625 -13.609 12.305 1 98.62 93 GLY A N 1
ATOM 689 C CA . GLY A 1 93 ? -8.398 -12.617 11.578 1 98.62 93 GLY A CA 1
ATOM 690 C C . GLY A 1 93 ? -7.555 -11.453 11.078 1 98.62 93 GLY A C 1
ATOM 691 O O . GLY A 1 93 ? -7.988 -10.688 10.219 1 98.62 93 GLY A O 1
ATOM 692 N N . GLU A 1 94 ? -6.297 -11.258 11.641 1 98.81 94 GLU A N 1
ATOM 693 C CA . GLU A 1 94 ? -5.449 -10.133 11.258 1 98.81 94 GLU A CA 1
ATOM 694 C C . GLU A 1 94 ? -4.809 -10.367 9.891 1 98.81 94 GLU A C 1
ATOM 696 O O . GLU A 1 94 ? -4.598 -11.508 9.484 1 98.81 94 GLU A O 1
ATOM 701 N N . VAL A 1 95 ? -4.609 -9.312 9.188 1 98.75 95 VAL A N 1
ATOM 702 C CA . VAL A 1 95 ? -3.982 -9.305 7.867 1 98.75 95 VAL A CA 1
ATOM 703 C C . VAL A 1 95 ? -2.844 -8.289 7.844 1 98.75 95 VAL A C 1
ATOM 705 O O . VAL A 1 95 ? -2.947 -7.219 8.438 1 98.75 95 VAL A O 1
ATOM 708 N N . ALA A 1 96 ? -1.758 -8.672 7.09 1 98.81 96 ALA A N 1
ATOM 709 C CA . ALA A 1 96 ? -0.654 -7.719 6.992 1 98.81 96 ALA A CA 1
ATOM 710 C C . ALA A 1 96 ? 0.036 -7.816 5.633 1 98.81 96 ALA A C 1
ATOM 712 O O . ALA A 1 96 ? 0.085 -8.891 5.031 1 98.81 96 ALA A O 1
ATOM 713 N N . VAL A 1 97 ? 0.51 -6.691 5.148 1 98.75 97 VAL A N 1
ATOM 714 C CA . VAL A 1 97 ? 1.542 -6.625 4.121 1 98.75 97 VAL A CA 1
ATOM 715 C C . VAL A 1 97 ? 2.852 -6.133 4.73 1 98.75 97 VAL A C 1
ATOM 717 O O . VAL A 1 97 ? 2.85 -5.219 5.562 1 98.75 97 VAL A O 1
ATOM 720 N N . TYR A 1 98 ? 3.98 -6.727 4.379 1 98.88 98 TYR A N 1
ATOM 721 C CA . TYR A 1 98 ? 5.25 -6.484 5.055 1 98.88 98 TYR A CA 1
ATOM 722 C C . TYR A 1 98 ? 6.422 -6.688 4.102 1 98.88 98 TYR A C 1
ATOM 724 O O . TYR A 1 98 ? 6.27 -7.297 3.039 1 98.88 98 TYR A O 1
ATOM 732 N N . ASP A 1 99 ? 7.598 -6.109 4.434 1 98.75 99 ASP A N 1
ATOM 733 C CA . ASP A 1 99 ? 8.812 -6.344 3.656 1 98.75 99 ASP A CA 1
ATOM 734 C C . ASP A 1 99 ? 9.914 -6.934 4.531 1 98.75 99 ASP A C 1
ATOM 736 O O . ASP A 1 99 ? 9.648 -7.438 5.621 1 98.75 99 ASP A O 1
ATOM 740 N N . ASP A 1 100 ? 11.094 -7.016 3.979 1 98.81 100 ASP A N 1
ATOM 741 C CA . ASP A 1 100 ? 12.203 -7.656 4.672 1 98.81 100 ASP A CA 1
ATOM 742 C C . ASP A 1 100 ? 12.922 -6.668 5.594 1 98.81 100 ASP A C 1
ATOM 744 O O . ASP A 1 100 ? 13.891 -7.027 6.258 1 98.81 100 ASP A O 1
ATOM 748 N N . GLN A 1 101 ? 12.5 -5.406 5.684 1 98.56 101 GLN A N 1
ATOM 749 C CA . GLN A 1 101 ? 13.164 -4.391 6.492 1 98.56 101 GLN A CA 1
ATOM 750 C C . GLN A 1 101 ? 12.375 -4.09 7.758 1 98.56 101 GLN A C 1
ATOM 752 O O . GLN A 1 101 ? 12.75 -3.205 8.531 1 98.56 101 GLN A O 1
ATOM 757 N N . GLY A 1 102 ? 11.227 -4.707 7.867 1 98.5 102 GLY A N 1
ATOM 758 C CA . GLY A 1 102 ? 10.406 -4.48 9.047 1 98.5 102 GLY A CA 1
ATOM 759 C C . GLY A 1 102 ? 9.25 -3.525 8.805 1 98.5 102 GLY A C 1
ATOM 760 O O . GLY A 1 102 ? 8.414 -3.314 9.68 1 98.5 102 GLY A O 1
ATOM 761 N N . GLN A 1 103 ? 9.125 -2.881 7.621 1 98.88 103 GLN A N 1
ATOM 762 C CA . GLN A 1 103 ? 7.965 -2.07 7.273 1 98.88 103 GLN A CA 1
ATOM 763 C C . GLN A 1 103 ? 6.711 -2.934 7.148 1 98.88 103 GLN A C 1
ATOM 765 O O . GLN A 1 103 ? 6.777 -4.062 6.66 1 98.88 103 GLN A O 1
ATOM 770 N N . SER A 1 104 ? 5.523 -2.383 7.602 1 98.88 104 SER A N 1
ATOM 771 C CA . SER A 1 104 ? 4.297 -3.158 7.461 1 98.88 104 SER A CA 1
ATOM 772 C C . SER A 1 104 ? 3.062 -2.264 7.547 1 98.88 104 SER A C 1
ATOM 774 O O . SER A 1 104 ? 3.131 -1.151 8.07 1 98.88 104 SER A O 1
ATOM 776 N N . VAL A 1 105 ? 2.055 -2.662 6.926 1 98.88 105 VAL A N 1
ATOM 777 C CA . VAL A 1 105 ? 0.676 -2.24 7.148 1 98.88 105 VAL A CA 1
ATOM 778 C C . VAL A 1 105 ? -0.142 -3.414 7.684 1 98.88 105 VAL A C 1
ATOM 780 O O . VAL A 1 105 ? -0.323 -4.418 6.992 1 98.88 105 VAL A O 1
ATOM 783 N N . THR A 1 106 ? -0.617 -3.281 8.938 1 98.88 106 THR A N 1
ATOM 784 C CA . THR A 1 106 ? -1.308 -4.387 9.594 1 98.88 106 THR A CA 1
ATOM 785 C C . THR A 1 106 ? -2.711 -3.971 10.023 1 98.88 106 THR A C 1
ATOM 787 O O . THR A 1 106 ? -2.885 -2.922 10.648 1 98.88 106 THR A O 1
ATOM 790 N N . LEU A 1 107 ? -3.723 -4.734 9.562 1 98.81 107 LEU A N 1
ATOM 791 C CA . LEU A 1 107 ? -5.078 -4.637 10.094 1 98.81 107 LEU A CA 1
ATOM 792 C C . LEU A 1 107 ? -5.227 -5.449 11.375 1 98.81 107 LEU A C 1
ATOM 794 O O . LEU A 1 107 ? -5.598 -6.621 11.336 1 98.81 107 LEU A O 1
ATOM 798 N N . THR A 1 108 ? -4.941 -4.812 12.469 1 98.69 108 THR A N 1
ATOM 799 C CA . THR A 1 108 ? -4.941 -5.508 13.75 1 98.69 108 THR A CA 1
ATOM 800 C C . THR A 1 108 ? -6.34 -5.52 14.359 1 98.69 108 THR A C 1
ATOM 802 O O . THR A 1 108 ? -7.258 -4.895 13.828 1 98.69 108 THR A O 1
ATOM 805 N N . ARG A 1 109 ? -6.449 -6.23 15.398 1 98.5 109 ARG A N 1
ATOM 806 C CA . ARG A 1 109 ? -7.715 -6.277 16.125 1 98.5 109 ARG A CA 1
ATOM 807 C C . ARG A 1 109 ? -8.062 -4.91 16.703 1 98.5 109 ARG A C 1
ATOM 809 O O . ARG A 1 109 ? -9.227 -4.621 16.969 1 98.5 109 ARG A O 1
ATOM 816 N N . GLU A 1 110 ? -7.094 -3.955 16.812 1 98.06 110 GLU A N 1
ATOM 817 C CA . GLU A 1 110 ? -7.301 -2.676 17.484 1 98.06 110 GLU A CA 1
ATOM 818 C C . GLU A 1 110 ? -7.281 -1.521 16.484 1 98.06 110 GLU A C 1
ATOM 820 O O . GLU A 1 110 ? -7.441 -0.36 16.875 1 98.06 110 GLU A O 1
ATOM 825 N N . GLY A 1 111 ? -7.047 -1.812 15.305 1 98.5 111 GLY A N 1
ATOM 826 C CA . GLY A 1 111 ? -6.969 -0.799 14.258 1 98.5 111 GLY A CA 1
ATOM 827 C C . GLY A 1 111 ? -5.816 -1.016 13.297 1 98.5 111 GLY A C 1
ATOM 828 O O . GLY A 1 111 ? -4.992 -1.907 13.508 1 98.5 111 GLY A O 1
ATOM 829 N N . ILE A 1 112 ? -5.805 -0.176 12.258 1 98.88 112 ILE A N 1
ATOM 830 C CA . ILE A 1 112 ? -4.77 -0.267 11.242 1 98.88 112 ILE A CA 1
ATOM 831 C C . ILE A 1 112 ? -3.482 0.377 11.75 1 98.88 112 ILE A C 1
ATOM 833 O O . ILE A 1 112 ? -3.502 1.502 12.258 1 98.88 112 ILE A O 1
ATOM 837 N N . VAL A 1 113 ? -2.416 -0.294 11.688 1 98.81 113 VAL A N 1
ATOM 838 C CA . VAL A 1 113 ? -1.104 0.213 12.078 1 98.81 113 VAL A CA 1
ATOM 839 C C . VAL A 1 113 ? -0.175 0.234 10.867 1 98.81 113 VAL A C 1
ATOM 841 O O . VAL A 1 113 ? 0.064 -0.803 10.242 1 98.81 113 VAL A O 1
ATOM 844 N N . VAL A 1 114 ? 0.256 1.43 10.508 1 98.88 114 VAL A N 1
ATOM 845 C CA . VAL A 1 114 ? 1.301 1.613 9.5 1 98.88 114 VAL A CA 1
ATOM 846 C C . VAL A 1 114 ? 2.648 1.812 10.188 1 98.88 114 VAL A C 1
ATOM 848 O O . VAL A 1 114 ? 2.861 2.816 10.875 1 98.88 114 VAL A O 1
ATOM 851 N N . ASP A 1 115 ? 3.516 0.829 10.023 1 98.88 115 ASP A N 1
ATOM 852 C CA . ASP A 1 115 ? 4.824 0.821 10.672 1 98.88 115 ASP A CA 1
ATOM 853 C C . ASP A 1 115 ? 5.938 1.097 9.664 1 98.88 115 ASP A C 1
ATOM 855 O O . ASP A 1 115 ? 6.242 0.252 8.82 1 98.88 115 ASP A O 1
ATOM 859 N N . GLY A 1 116 ? 6.59 2.229 9.828 1 98.75 116 GLY A N 1
ATOM 860 C CA . GLY A 1 116 ? 7.598 2.66 8.875 1 98.75 116 GLY A CA 1
ATOM 861 C C . GLY A 1 116 ? 8.977 2.09 9.164 1 98.75 116 GLY A C 1
ATOM 862 O O . GLY A 1 116 ? 9.914 2.297 8.383 1 98.75 116 GLY A O 1
ATOM 863 N N . ALA A 1 117 ? 9.094 1.436 10.25 1 98.69 117 ALA A N 1
ATOM 864 C CA . ALA A 1 117 ? 10.367 0.821 10.633 1 98.69 117 ALA A CA 1
ATOM 865 C C . ALA A 1 117 ? 11.484 1.855 10.672 1 98.69 117 ALA A C 1
ATOM 867 O O . ALA A 1 117 ? 12.602 1.586 10.234 1 98.69 117 ALA A O 1
ATOM 868 N N . GLY A 1 118 ? 11.219 2.969 11.117 1 98.56 118 GLY A N 1
ATOM 869 C CA . GLY A 1 118 ? 12.219 4.012 11.297 1 98.56 118 GLY A CA 1
ATOM 870 C C . GLY A 1 118 ? 12.406 4.875 10.062 1 98.56 118 GLY A C 1
ATOM 871 O O . GLY A 1 118 ? 13.234 5.785 10.062 1 98.56 118 GLY A O 1
ATOM 872 N N . LYS A 1 119 ? 11.648 4.645 8.984 1 98.75 119 LYS A N 1
ATOM 873 C CA . LYS A 1 119 ? 11.789 5.383 7.734 1 98.75 119 LYS A CA 1
ATOM 874 C C . LYS A 1 119 ? 10.586 6.293 7.5 1 98.75 119 LYS A C 1
ATOM 876 O O . LYS A 1 119 ? 9.555 6.152 8.156 1 98.75 119 LYS A O 1
ATOM 881 N N . THR A 1 120 ? 10.695 7.23 6.543 1 98.56 120 THR A N 1
ATOM 882 C CA . THR A 1 120 ? 9.641 8.188 6.234 1 98.56 120 THR A CA 1
ATOM 883 C C . THR A 1 120 ? 8.469 7.496 5.539 1 98.56 120 THR A C 1
ATOM 885 O O . THR A 1 120 ? 8.672 6.629 4.688 1 98.56 120 THR A O 1
ATOM 888 N N . ILE A 1 121 ? 7.273 7.832 5.945 1 98.88 121 ILE A N 1
ATOM 889 C CA . ILE A 1 121 ? 6.062 7.48 5.215 1 98.88 121 ILE A CA 1
ATOM 890 C C . ILE A 1 121 ? 5.602 8.664 4.371 1 98.88 121 ILE A C 1
ATOM 892 O O . ILE A 1 121 ? 5.375 9.758 4.895 1 98.88 121 ILE A O 1
ATOM 896 N N . THR A 1 122 ? 5.477 8.453 3.072 1 98.88 122 THR A N 1
ATOM 897 C CA . THR A 1 122 ? 5.195 9.547 2.152 1 98.88 122 THR A CA 1
ATOM 898 C C . THR A 1 122 ? 3.863 9.328 1.442 1 98.88 122 THR A C 1
ATOM 900 O O . THR A 1 122 ? 3.613 8.25 0.895 1 98.88 122 THR A O 1
ATOM 903 N N . PHE A 1 123 ? 2.988 10.234 1.53 1 98.81 123 PHE A N 1
ATOM 904 C CA . PHE A 1 123 ? 1.799 10.336 0.691 1 98.81 123 PHE A CA 1
ATOM 905 C C . PHE A 1 123 ? 2.008 11.344 -0.427 1 98.81 123 PHE A C 1
ATOM 907 O O . PHE A 1 123 ? 2.344 12.508 -0.168 1 98.81 123 PHE A O 1
ATOM 914 N N . ARG A 1 124 ? 1.848 10.898 -1.665 1 98.81 124 ARG A N 1
ATOM 915 C CA . ARG A 1 124 ? 2.191 11.805 -2.758 1 98.81 124 ARG A CA 1
ATOM 916 C C . ARG A 1 124 ? 1.239 11.625 -3.936 1 98.81 124 ARG A C 1
ATOM 918 O O . ARG A 1 124 ? 0.472 10.664 -3.98 1 98.81 124 ARG A O 1
ATOM 925 N N . ASN A 1 125 ? 1.344 12.586 -4.938 1 98.75 125 ASN A N 1
ATOM 926 C CA . ASN A 1 125 ? 0.644 12.523 -6.215 1 98.75 125 ASN A CA 1
ATOM 927 C C . ASN A 1 125 ? -0.868 12.453 -6.027 1 98.75 125 ASN A C 1
ATOM 929 O O . ASN A 1 125 ? -1.532 11.594 -6.609 1 98.75 125 ASN A O 1
ATOM 933 N N . ALA A 1 126 ? -1.357 13.281 -5.129 1 98.75 126 ALA A N 1
ATOM 934 C CA . ALA A 1 126 ? -2.775 13.461 -4.828 1 98.75 126 ALA A CA 1
ATOM 935 C C . ALA A 1 126 ? -3.111 14.93 -4.625 1 98.75 126 ALA A C 1
ATOM 937 O O . ALA A 1 126 ? -2.293 15.695 -4.105 1 98.75 126 ALA A O 1
ATOM 938 N N . PRO A 1 127 ? -4.281 15.375 -5.098 1 98.31 127 PRO A N 1
ATOM 939 C CA . PRO A 1 127 ? -4.66 16.766 -4.867 1 98.31 127 PRO A CA 1
ATOM 940 C C . PRO A 1 127 ? -4.844 17.094 -3.385 1 98.31 127 PRO A C 1
ATOM 942 O O . PRO A 1 127 ? -4.648 18.234 -2.971 1 98.31 127 PRO A O 1
ATOM 945 N N . GLU A 1 128 ? -5.242 16.062 -2.551 1 97.94 128 GLU A N 1
ATOM 946 C CA . GLU A 1 128 ? -5.395 16.203 -1.106 1 97.94 128 GLU A CA 1
ATOM 947 C C . GLU A 1 128 ? -5.41 14.852 -0.407 1 97.94 128 GLU A C 1
ATOM 949 O O . GLU A 1 128 ? -5.691 13.828 -1.032 1 97.94 128 GLU A O 1
ATOM 954 N N . ALA A 1 129 ? -5.035 14.875 0.826 1 98.44 129 ALA A N 1
ATOM 955 C CA . ALA A 1 129 ? -5.352 13.828 1.793 1 98.44 129 ALA A CA 1
ATOM 956 C C . ALA A 1 129 ? -6.477 14.258 2.727 1 98.44 129 ALA A C 1
ATOM 958 O O . ALA A 1 129 ? -6.371 15.289 3.402 1 98.44 129 ALA A O 1
ATOM 959 N N . ARG A 1 130 ? -7.543 13.516 2.654 1 98.56 130 ARG A N 1
ATOM 960 C CA . ARG A 1 130 ? -8.711 13.859 3.463 1 98.56 130 ARG A CA 1
ATOM 961 C C . ARG A 1 130 ? -8.844 12.93 4.66 1 98.56 130 ARG A C 1
ATOM 963 O O . ARG A 1 130 ? -8.914 11.711 4.5 1 98.56 130 ARG A O 1
ATOM 970 N N . PHE A 1 131 ? -8.867 13.5 5.82 1 98.5 131 PHE A N 1
ATOM 971 C CA . PHE A 1 131 ? -9.109 12.773 7.059 1 98.5 131 PHE A CA 1
ATOM 972 C C . PHE A 1 131 ? -10.5 13.07 7.602 1 98.5 131 PHE A C 1
ATOM 974 O O . PHE A 1 131 ? -10.789 14.203 7.996 1 98.5 131 PHE A O 1
ATOM 981 N N . GLU A 1 132 ? -11.305 12.094 7.656 1 98.31 132 GLU A N 1
ATOM 982 C CA . GLU A 1 132 ? -12.68 12.289 8.102 1 98.31 132 GLU A CA 1
ATOM 983 C C . GLU A 1 132 ? -12.844 11.906 9.57 1 98.31 132 GLU A C 1
ATOM 985 O O . GLU A 1 132 ? -13.82 11.258 9.953 1 98.31 132 GLU A O 1
ATOM 990 N N . MET A 1 133 ? -11.773 12.219 10.312 1 98.12 133 MET A N 1
ATOM 991 C CA . MET A 1 133 ? -11.695 12.016 11.75 1 98.12 133 MET A CA 1
ATOM 992 C C . MET A 1 133 ? -10.711 13 12.383 1 98.12 133 MET A C 1
ATOM 994 O O . MET A 1 133 ? -10.039 13.75 11.68 1 98.12 133 MET A O 1
ATOM 998 N N . ASP A 1 134 ? -10.602 12.984 13.688 1 97.56 134 ASP A N 1
ATOM 999 C CA . ASP A 1 134 ? -9.594 13.797 14.367 1 97.56 134 ASP A CA 1
ATOM 1000 C C . ASP A 1 134 ? -8.188 13.297 14.055 1 97.56 134 ASP A C 1
ATOM 1002 O O . ASP A 1 134 ? -7.961 12.094 13.93 1 97.56 134 ASP A O 1
ATOM 1006 N N . LEU A 1 135 ? -7.344 14.297 13.922 1 98.06 135 LEU A N 1
ATOM 1007 C CA . LEU A 1 135 ? -5.918 14.008 13.789 1 98.06 135 LEU A CA 1
ATOM 1008 C C . LEU A 1 135 ? -5.188 14.234 15.109 1 98.06 135 LEU A C 1
ATOM 1010 O O . LEU A 1 135 ? -5.312 15.305 15.711 1 98.06 135 LEU A O 1
ATOM 1014 N N . GLU A 1 136 ? -4.508 13.211 15.539 1 98.38 136 GLU A N 1
ATOM 1015 C CA . GLU A 1 136 ? -3.645 13.312 16.719 1 98.38 136 GLU A CA 1
ATOM 1016 C C . GLU A 1 136 ? -2.188 13.031 16.359 1 98.38 136 GLU A C 1
ATOM 1018 O O . GLU A 1 136 ? -1.865 11.969 15.828 1 98.38 136 GLU A O 1
ATOM 1023 N N . VAL A 1 137 ? -1.314 13.961 16.688 1 98.56 137 VAL A N 1
ATOM 1024 C CA . VAL A 1 137 ? 0.095 13.891 16.328 1 98.56 137 VAL A CA 1
ATOM 1025 C C . VAL A 1 137 ? 0.966 14.039 17.562 1 98.56 137 VAL A C 1
ATOM 1027 O O . VAL A 1 137 ? 0.852 15.031 18.297 1 98.56 137 VAL A O 1
ATOM 1030 N N . THR A 1 138 ? 1.824 13.023 17.797 1 98.56 138 THR A N 1
ATOM 1031 C CA . THR A 1 138 ? 2.658 13.094 19 1 98.56 138 THR A CA 1
ATOM 1032 C C . THR A 1 138 ? 3.797 14.086 18.797 1 98.56 138 THR A C 1
ATOM 1034 O O . THR A 1 138 ? 4.352 14.602 19.781 1 98.56 138 THR A O 1
ATOM 1037 N N . GLY A 1 139 ? 4.152 14.336 17.531 1 98.31 139 GLY A N 1
ATOM 1038 C CA . GLY A 1 139 ? 5.207 15.289 17.203 1 98.31 139 GLY A CA 1
ATOM 1039 C C . GLY A 1 139 ? 4.676 16.641 16.75 1 98.31 139 GLY A C 1
ATOM 1040 O O . GLY A 1 139 ? 3.621 17.078 17.203 1 98.31 139 GLY A O 1
ATOM 1041 N N . GLN A 1 140 ? 5.453 17.359 15.898 1 98.19 140 GLN A N 1
ATOM 1042 C CA . GLN A 1 140 ? 5.09 18.656 15.328 1 98.19 140 GLN A CA 1
ATOM 1043 C C . GLN A 1 140 ? 4.184 18.484 14.109 1 98.19 140 GLN A C 1
ATOM 1045 O O . GLN A 1 140 ? 4.223 17.453 13.445 1 98.19 140 GLN A O 1
ATOM 1050 N N . VAL A 1 141 ? 3.375 19.484 13.938 1 98.38 141 VAL A N 1
ATOM 1051 C CA . VAL A 1 141 ? 2.633 19.625 12.688 1 98.38 141 VAL A CA 1
ATOM 1052 C C . VAL A 1 141 ? 3.111 20.859 11.938 1 98.38 141 VAL A C 1
ATOM 1054 O O . VAL A 1 141 ? 3.031 21.984 12.453 1 98.38 141 VAL A O 1
ATOM 1057 N N . LYS A 1 142 ? 3.68 20.656 10.805 1 98.25 142 LYS A N 1
ATOM 1058 C CA . LYS A 1 142 ? 4.203 21.75 9.984 1 98.25 142 LYS A CA 1
ATOM 1059 C C . LYS A 1 142 ? 3.582 21.75 8.594 1 98.25 142 LYS A C 1
ATOM 1061 O O . LYS A 1 142 ? 3.645 20.734 7.883 1 98.25 142 LYS A O 1
ATOM 1066 N N . ASP A 1 143 ? 2.896 22.844 8.25 1 97.69 143 ASP A N 1
ATOM 1067 C CA . ASP A 1 143 ? 2.41 23 6.883 1 97.69 143 ASP A CA 1
ATOM 1068 C C . ASP A 1 143 ? 3.451 23.703 6.008 1 97.69 143 ASP A C 1
ATOM 1070 O O . ASP A 1 143 ? 4.418 24.266 6.523 1 97.69 143 ASP A O 1
ATOM 1074 N N . LEU A 1 144 ? 3.266 23.578 4.602 1 97.44 144 LEU A N 1
ATOM 1075 C CA . LEU A 1 144 ? 4.176 24.219 3.66 1 97.44 144 LEU A CA 1
ATOM 1076 C C . LEU A 1 144 ? 5.629 23.984 4.07 1 97.44 144 LEU A C 1
ATOM 1078 O O . LEU A 1 144 ? 6.41 24.938 4.141 1 97.44 144 LEU A O 1
ATOM 1082 N N . CYS A 1 145 ? 5.934 22.734 4.336 1 97.19 145 CYS A N 1
ATOM 1083 C CA . CYS A 1 145 ? 7.191 22.406 5 1 97.19 145 CYS A CA 1
ATOM 1084 C C . CYS A 1 145 ? 8.375 22.609 4.059 1 97.19 145 CYS A C 1
ATOM 1086 O O . CYS A 1 145 ? 9.523 22.703 4.508 1 97.19 145 CYS A O 1
ATOM 1088 N N . ASP A 1 146 ? 8.18 22.641 2.811 1 96.75 146 ASP A N 1
ATOM 1089 C CA . ASP A 1 146 ? 9.266 22.859 1.863 1 96.75 146 ASP A CA 1
ATOM 1090 C C . ASP A 1 146 ? 9.406 24.344 1.515 1 96.75 146 ASP A C 1
ATOM 1092 O O . ASP A 1 146 ? 10.211 24.703 0.656 1 96.75 146 ASP A O 1
ATOM 1096 N N . SER A 1 147 ? 8.641 25.25 2.072 1 93.81 147 SER A N 1
ATOM 1097 C CA . SER A 1 147 ? 8.688 26.672 1.755 1 93.81 147 SER A CA 1
ATOM 1098 C C . SER A 1 147 ? 8.602 27.516 3.018 1 93.81 147 SER A C 1
ATOM 1100 O O . SER A 1 147 ? 9.562 27.594 3.785 1 93.81 147 SER A O 1
ATOM 1102 N N . SER A 1 148 ? 7.426 28.203 3.328 1 91.19 148 SER A N 1
ATOM 1103 C CA . SER A 1 148 ? 7.34 29.266 4.328 1 91.19 148 SER A CA 1
ATOM 1104 C C . SER A 1 148 ? 6.566 28.797 5.559 1 91.19 148 SER A C 1
ATOM 1106 O O . SER A 1 148 ? 6.273 29.594 6.453 1 91.19 148 SER A O 1
ATOM 1108 N N . GLY A 1 149 ? 6.336 27.484 5.613 1 94.62 149 GLY A N 1
ATOM 1109 C CA . GLY A 1 149 ? 5.504 27 6.703 1 94.62 149 GLY A CA 1
ATOM 1110 C C . GLY A 1 149 ? 6.227 26.984 8.039 1 94.62 149 GLY A C 1
ATOM 1111 O O . GLY A 1 149 ? 7.43 27.234 8.102 1 94.62 149 GLY A O 1
ATOM 1112 N N . THR A 1 150 ? 5.445 26.922 9.18 1 96.12 150 THR A N 1
ATOM 1113 C CA . THR A 1 150 ? 5.949 26.734 10.531 1 96.12 150 THR A CA 1
ATOM 1114 C C . THR A 1 150 ? 5.086 25.75 11.305 1 96.12 150 THR A C 1
ATOM 1116 O O . THR A 1 150 ? 4.086 25.25 10.789 1 96.12 150 THR A O 1
ATOM 1119 N N . THR A 1 151 ? 5.512 25.484 12.523 1 97 151 THR A N 1
ATOM 1120 C CA . THR A 1 151 ? 4.809 24.469 13.305 1 97 151 THR A CA 1
ATOM 1121 C C . THR A 1 151 ? 3.66 25.094 14.086 1 97 151 THR A C 1
ATOM 1123 O O . THR A 1 151 ? 3.678 26.297 14.367 1 97 151 THR A O 1
ATOM 1126 N N . MET A 1 152 ? 2.701 24.219 14.359 1 96.75 152 MET A N 1
ATOM 1127 C CA . MET A 1 152 ? 1.626 24.656 15.242 1 96.75 152 MET A CA 1
ATOM 1128 C C . MET A 1 152 ? 2.186 25.172 16.562 1 96.75 152 MET A C 1
ATOM 1130 O O . MET A 1 152 ? 1.705 26.188 17.094 1 96.75 152 MET A O 1
ATOM 1134 N N . SER A 1 153 ? 3.195 24.5 17.078 1 96.44 153 SER A N 1
ATOM 1135 C CA . SER A 1 153 ? 3.809 24.938 18.328 1 96.44 153 SER A CA 1
ATOM 1136 C C . SER A 1 153 ? 4.449 26.312 18.188 1 96.44 153 SER A C 1
ATOM 1138 O O . SER A 1 153 ? 4.344 27.141 19.094 1 96.44 153 SER A O 1
ATOM 1140 N N . ALA A 1 154 ? 5.098 26.578 17.125 1 96 154 ALA A N 1
ATOM 1141 C CA . ALA A 1 154 ? 5.711 27.891 16.891 1 96 154 ALA A CA 1
ATOM 1142 C C . ALA A 1 154 ? 4.652 28.984 16.781 1 96 154 ALA A C 1
ATOM 1144 O O . ALA A 1 154 ? 4.863 30.109 17.234 1 96 154 ALA A O 1
ATOM 1145 N N . MET A 1 155 ? 3.564 28.656 16.188 1 96.19 155 MET A N 1
ATOM 1146 C CA . MET A 1 155 ? 2.465 29.625 16.109 1 96.19 155 MET A CA 1
ATOM 1147 C C . MET A 1 155 ? 1.949 29.984 17.484 1 96.19 155 MET A C 1
ATOM 1149 O O . MET A 1 155 ? 1.687 31.156 17.766 1 96.19 155 MET A O 1
ATOM 1153 N N . ARG A 1 156 ? 1.823 28.953 18.266 1 96.25 156 ARG A N 1
ATOM 1154 C CA . ARG A 1 156 ? 1.36 29.234 19.625 1 96.25 156 ARG A CA 1
ATOM 1155 C C . ARG A 1 156 ? 2.35 30.109 20.375 1 96.25 156 ARG A C 1
ATOM 1157 O O . ARG A 1 156 ? 1.946 31.031 21.109 1 96.25 156 ARG A O 1
ATOM 1164 N N . LEU A 1 157 ? 3.596 29.812 20.219 1 95.12 157 LEU A N 1
ATOM 1165 C CA . LEU A 1 157 ? 4.621 30.609 20.891 1 95.12 157 LEU A CA 1
ATOM 1166 C C . LEU A 1 157 ? 4.574 32.062 20.422 1 95.12 157 LEU A C 1
ATOM 1168 O O . LEU A 1 157 ? 4.652 33 21.234 1 95.12 157 LEU A O 1
ATOM 1172 N N . ALA A 1 158 ? 4.461 32.25 19.156 1 95.38 158 ALA A N 1
ATOM 1173 C CA . ALA A 1 158 ? 4.363 33.594 18.6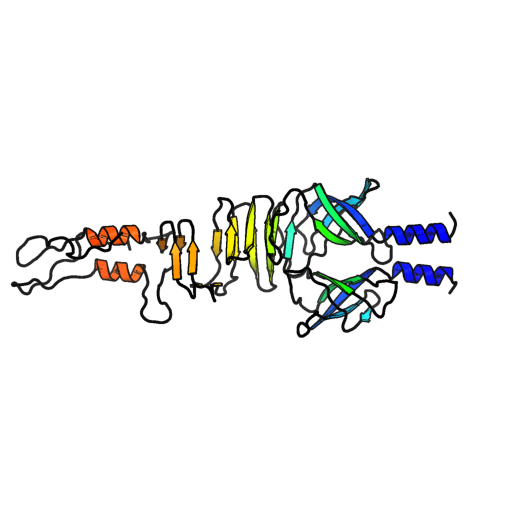09 1 95.38 158 ALA A CA 1
ATOM 1174 C C . ALA A 1 158 ? 3.133 34.312 19.141 1 95.38 158 ALA A C 1
ATOM 1176 O O . ALA A 1 158 ? 3.215 35.5 19.531 1 95.38 158 ALA A O 1
ATOM 1177 N N . TYR A 1 159 ? 2.031 33.688 19.094 1 96.44 159 TYR A N 1
ATOM 1178 C CA . TYR A 1 159 ? 0.791 34.25 19.609 1 96.44 159 TYR A CA 1
ATOM 1179 C C . TYR A 1 159 ? 0.954 34.688 21.062 1 96.44 159 TYR A C 1
ATOM 1181 O O . TYR A 1 159 ? 0.635 35.812 21.422 1 96.44 159 TYR A O 1
ATOM 1189 N N . ASN A 1 160 ? 1.507 33.812 21.875 1 96 160 ASN A N 1
ATOM 1190 C CA . ASN A 1 160 ? 1.584 34.031 23.312 1 96 160 ASN A CA 1
ATOM 1191 C C . ASN A 1 160 ? 2.527 35.188 23.641 1 96 160 ASN A C 1
ATOM 1193 O O . ASN A 1 160 ? 2.324 35.875 24.641 1 96 160 ASN A O 1
ATOM 1197 N N . GLY A 1 161 ? 3.455 35.344 22.781 1 94.69 161 GLY A N 1
ATOM 1198 C CA . GLY A 1 161 ? 4.496 36.281 23.156 1 94.69 161 GLY A CA 1
ATOM 1199 C C . GLY A 1 161 ? 4.352 37.625 22.469 1 94.69 161 GLY A C 1
ATOM 1200 O O . GLY A 1 161 ? 5.094 38.562 22.766 1 94.69 161 GLY A O 1
ATOM 1201 N N . HIS A 1 162 ? 3.355 37.812 21.641 1 96.12 162 HIS A N 1
ATOM 1202 C CA . HIS A 1 162 ? 3.352 39.031 20.812 1 96.12 162 HIS A CA 1
ATOM 1203 C C . HIS A 1 162 ? 2.775 40.219 21.562 1 96.12 162 HIS A C 1
ATOM 1205 O O . HIS A 1 162 ? 2.047 40.031 22.547 1 96.12 162 HIS A O 1
ATOM 1211 N N . ARG A 1 163 ? 3.113 41.438 21.125 1 96.31 163 ARG A N 1
ATOM 1212 C CA . ARG A 1 163 ? 2.629 42.719 21.609 1 96.31 163 ARG A CA 1
ATOM 1213 C C . ARG A 1 163 ? 2.234 43.625 20.438 1 96.31 163 ARG A C 1
ATOM 1215 O O . ARG A 1 163 ? 2.492 43.281 19.281 1 96.31 163 ARG A O 1
ATOM 1222 N N . HIS A 1 164 ? 1.474 44.688 20.859 1 95.62 164 HIS A N 1
ATOM 1223 C CA . HIS A 1 164 ? 1.184 45.75 19.906 1 95.62 164 HIS A CA 1
ATOM 1224 C C . HIS A 1 164 ? 1.733 47.094 20.406 1 95.62 164 HIS A C 1
ATOM 1226 O O . HIS A 1 164 ? 1.688 47.406 21.594 1 95.62 164 HIS A O 1
ATOM 1232 N N . ARG A 1 165 ? 2.25 47.844 19.484 1 93.69 165 ARG A N 1
ATOM 1233 C CA . ARG A 1 165 ? 2.557 49.25 19.797 1 93.69 165 ARG A CA 1
ATOM 1234 C C . ARG A 1 165 ? 1.292 50.094 19.812 1 93.69 165 ARG A C 1
ATOM 1236 O O . ARG A 1 165 ? 0.547 50.125 18.828 1 93.69 165 ARG A O 1
ATOM 1243 N N . GLU A 1 166 ? 1.091 50.75 20.969 1 90.88 166 GLU A N 1
ATOM 1244 C CA . GLU A 1 166 ? -0.021 51.688 21.078 1 90.88 166 GLU A CA 1
ATOM 1245 C C . GLU A 1 166 ? 0.36 53.062 20.531 1 90.88 166 GLU A C 1
ATOM 1247 O O . GLU A 1 166 ? 1.233 53.75 21.094 1 90.88 166 GLU A O 1
ATOM 1252 N N . ASN A 1 167 ? -0.282 53.531 19.547 1 85.81 167 ASN A N 1
ATOM 1253 C CA . ASN A 1 167 ? 0.085 54.781 18.906 1 85.81 167 ASN A CA 1
ATOM 1254 C C . ASN A 1 167 ? -0.409 55.969 19.719 1 85.81 167 ASN A C 1
ATOM 1256 O O . ASN A 1 167 ? 0.198 57.062 19.672 1 85.81 167 ASN A O 1
ATOM 1260 N N . GLY A 1 168 ? -1.404 55.781 20.438 1 82.44 168 GLY A N 1
ATOM 1261 C CA . GLY A 1 168 ? -1.898 56.875 21.266 1 82.44 168 GLY A CA 1
ATOM 1262 C C . GLY A 1 168 ? -1.064 57.125 22.516 1 82.44 168 GLY A C 1
ATOM 1263 O O . GLY A 1 168 ? -0.745 58.25 22.844 1 82.44 168 GLY A O 1
ATOM 1264 N N . GLN A 1 169 ? -0.628 56.094 23.125 1 77.44 169 GLN A N 1
ATOM 1265 C CA . GLN A 1 169 ? 0.096 56.219 24.375 1 77.44 169 GLN A CA 1
ATOM 1266 C C . GLN A 1 169 ? 1.598 56.031 24.172 1 77.44 169 GLN A C 1
ATOM 1268 O O . GLN A 1 169 ? 2.393 56.312 25.062 1 77.44 169 GLN A O 1
ATOM 1273 N N . GLY A 1 170 ? 1.908 55.562 23.062 1 80 170 GLY A N 1
ATOM 1274 C CA . GLY A 1 170 ? 3.314 55.438 22.719 1 80 170 GLY A CA 1
ATOM 1275 C C . GLY A 1 170 ? 3.986 54.281 23.438 1 80 170 GLY A C 1
ATOM 1276 O O . GLY A 1 170 ? 5.215 54.188 23.453 1 80 170 GLY A O 1
ATOM 1277 N N . SER A 1 171 ? 3.154 53.25 24 1 87.75 171 SER A N 1
ATOM 1278 C CA . SER A 1 171 ? 3.691 52.094 24.75 1 87.75 171 SER A CA 1
ATOM 1279 C C . SER A 1 171 ? 3.281 50.781 24.109 1 87.75 171 SER A C 1
ATOM 1281 O O . SER A 1 171 ? 2.447 50.75 23.203 1 87.75 171 SER A O 1
ATOM 1283 N N . ASN A 1 172 ? 4 49.719 24.469 1 92.19 172 ASN A N 1
ATOM 1284 C CA . ASN A 1 172 ? 3.572 48.375 24.062 1 92.19 172 ASN A CA 1
ATOM 1285 C C . ASN A 1 172 ? 2.477 47.812 24.984 1 92.19 172 ASN A C 1
ATOM 1287 O O . ASN A 1 172 ? 2.477 48.094 26.188 1 92.19 172 ASN A O 1
ATOM 1291 N N . THR A 1 173 ? 1.528 47.156 24.25 1 92.19 173 THR A N 1
ATOM 1292 C CA . THR A 1 173 ? 0.578 46.406 25.062 1 92.19 173 THR A CA 1
ATOM 1293 C C . THR A 1 173 ? 1.291 45.344 25.875 1 92.19 173 THR A C 1
ATOM 1295 O O . THR A 1 173 ? 2.459 45.031 25.609 1 92.19 173 THR A O 1
ATOM 1298 N N . ASP A 1 174 ? 0.563 44.719 26.844 1 92.69 174 ASP A N 1
ATOM 1299 C CA . ASP A 1 174 ? 0.966 43.469 27.422 1 92.69 174 ASP A CA 1
ATOM 1300 C C . ASP A 1 174 ? 0.709 42.312 26.438 1 92.69 174 ASP A C 1
ATOM 1302 O O . ASP A 1 174 ? 0.059 42.5 25.406 1 92.69 174 ASP A O 1
ATOM 1306 N N . LYS A 1 175 ? 1.324 41.188 26.812 1 94.81 175 LYS A N 1
ATOM 1307 C CA . LYS A 1 175 ? 1.024 39.969 26.062 1 94.81 175 LYS A CA 1
ATOM 1308 C C . LYS A 1 175 ? -0.445 39.594 26.219 1 94.81 175 LYS A C 1
ATOM 1310 O O . LYS A 1 175 ? -1.136 40.094 27.109 1 94.81 175 LYS A O 1
ATOM 1315 N N . PRO A 1 176 ? -0.943 38.719 25.203 1 94.81 176 PRO A N 1
ATOM 1316 C CA . PRO A 1 176 ? -2.322 38.25 25.328 1 94.81 176 PRO A CA 1
ATOM 1317 C C . PRO A 1 176 ? -2.656 37.781 26.75 1 94.81 176 PRO A C 1
ATOM 1319 O O . PRO A 1 176 ? -1.821 37.156 27.406 1 94.81 176 PRO A O 1
ATOM 1322 N N . ASP A 1 177 ? -3.945 38.156 27.125 1 94.38 177 ASP A N 1
ATOM 1323 C CA . ASP A 1 177 ? -4.367 37.781 28.469 1 94.38 177 ASP A CA 1
ATOM 1324 C C . ASP A 1 177 ? -4.738 36.281 28.531 1 94.38 177 ASP A C 1
ATOM 1326 O O . ASP A 1 177 ? -4.926 35.719 29.609 1 94.38 177 ASP A O 1
ATOM 1330 N N . LYS A 1 178 ? -4.957 35.688 27.344 1 94.88 178 LYS A N 1
ATOM 1331 C CA . LYS A 1 178 ? -5.234 34.281 27.234 1 94.88 178 LYS A CA 1
ATOM 1332 C C . LYS A 1 178 ? -4.238 33.594 26.312 1 94.88 178 LYS A C 1
ATOM 1334 O O . LYS A 1 178 ? -4.262 33.812 25.094 1 94.88 178 LYS A O 1
ATOM 1339 N N . ALA A 1 179 ? -3.371 32.75 26.875 1 94.38 179 ALA A N 1
ATOM 1340 C CA . ALA A 1 179 ? -2.361 32.062 26.094 1 94.38 179 ALA A CA 1
ATOM 1341 C C . ALA A 1 179 ? -2.977 30.859 25.359 1 94.38 179 ALA A C 1
ATOM 1343 O O . ALA A 1 179 ? -3.996 30.312 25.781 1 94.38 179 ALA A O 1
ATOM 1344 N N . MET A 1 180 ? -2.418 30.656 24.188 1 91.88 180 MET A N 1
ATOM 1345 C CA . MET A 1 180 ? -2.732 29.406 23.5 1 91.88 180 MET A CA 1
ATOM 1346 C C . MET A 1 180 ? -1.93 28.25 24.094 1 91.88 180 MET A C 1
ATOM 1348 O O . MET A 1 180 ? -0.718 28.359 24.281 1 91.88 180 MET A O 1
ATOM 1352 N N . GLU A 1 181 ? -2.492 27.719 25.141 1 74.12 181 GLU A N 1
ATOM 1353 C CA . GLU A 1 181 ? -1.783 26.641 25.812 1 74.12 181 GLU A CA 1
ATOM 1354 C C . GLU A 1 181 ? -1.168 25.672 24.812 1 74.12 181 GLU A C 1
ATOM 1356 O O . GLU A 1 181 ? -1.733 25.438 23.734 1 74.12 181 GLU A O 1
ATOM 1361 N N . ALA A 1 182 ? 0.32 25.75 24.953 1 57.72 182 ALA A N 1
ATOM 1362 C CA . ALA A 1 182 ? 0.975 24.547 24.469 1 57.72 182 ALA A CA 1
ATOM 1363 C C . ALA A 1 182 ? 1.051 23.484 25.578 1 57.72 182 ALA A C 1
ATOM 1365 O O . ALA A 1 182 ? 1.142 23.828 26.766 1 57.72 182 ALA A O 1
ATOM 1366 N N . MET B 1 1 ? -8.18 -44.406 -29.031 1 62.62 1 MET B N 1
ATOM 1367 C CA . MET B 1 1 ? -7.25 -43.906 -28.016 1 62.62 1 MET B CA 1
ATOM 1368 C C . MET B 1 1 ? -6.961 -45 -26.969 1 62.62 1 MET B C 1
ATOM 1370 O O . MET B 1 1 ? -7.883 -45.625 -26.453 1 62.62 1 MET B O 1
ATOM 1374 N N . SER B 1 2 ? -5.738 -45.438 -26.922 1 80.12 2 SER B N 1
ATOM 1375 C CA . SER B 1 2 ? -5.434 -46.438 -25.906 1 80.12 2 SER B CA 1
ATOM 1376 C C . SER B 1 2 ? -5.703 -45.906 -24.5 1 80.12 2 SER B C 1
ATOM 1378 O O . SER B 1 2 ? -5.828 -44.719 -24.297 1 80.12 2 SER B O 1
ATOM 1380 N N . THR B 1 3 ? -6.102 -46.906 -23.719 1 81.75 3 THR B N 1
ATOM 1381 C CA . THR B 1 3 ? -6.344 -46.562 -22.312 1 81.75 3 THR B CA 1
ATOM 1382 C C . THR B 1 3 ? -5.172 -45.781 -21.734 1 81.75 3 THR B C 1
ATOM 1384 O O . THR B 1 3 ? -5.375 -44.844 -20.953 1 81.75 3 THR B O 1
ATOM 1387 N N . ILE B 1 4 ? -3.996 -46.094 -22.156 1 80.5 4 ILE B N 1
ATOM 1388 C CA . ILE B 1 4 ? -2.799 -45.406 -21.656 1 80.5 4 ILE B CA 1
ATOM 1389 C C . ILE B 1 4 ? -2.754 -43.969 -22.188 1 80.5 4 ILE B C 1
ATOM 1391 O O . ILE B 1 4 ? -2.406 -43.062 -21.438 1 80.5 4 ILE B O 1
ATOM 1395 N N . GLU B 1 5 ? -3.148 -43.812 -23.453 1 80 5 GLU B N 1
ATOM 1396 C CA . GLU B 1 5 ? -3.158 -42.469 -24.047 1 80 5 GLU B CA 1
ATOM 1397 C C . GLU B 1 5 ? -4.184 -41.562 -23.359 1 80 5 GLU B C 1
ATOM 1399 O O . GLU B 1 5 ? -3.93 -40.375 -23.141 1 80 5 GLU B O 1
ATOM 1404 N N . ALA B 1 6 ? -5.301 -42.125 -23 1 79.12 6 ALA B N 1
ATOM 1405 C CA . ALA B 1 6 ? -6.352 -41.375 -22.312 1 79.12 6 ALA B CA 1
ATOM 1406 C C . ALA B 1 6 ? -5.895 -40.938 -20.922 1 79.12 6 ALA B C 1
ATOM 1408 O O . ALA B 1 6 ? -6.156 -39.812 -20.5 1 79.12 6 ALA B O 1
ATOM 1409 N N . MET B 1 7 ? -5.188 -41.781 -20.203 1 78.44 7 MET B N 1
ATOM 1410 C CA . MET B 1 7 ? -4.684 -41.469 -18.875 1 78.44 7 MET B CA 1
ATOM 1411 C C . MET B 1 7 ? -3.613 -40.406 -18.938 1 78.44 7 MET B C 1
ATOM 1413 O O . MET B 1 7 ? -3.576 -39.5 -18.094 1 78.44 7 MET B O 1
ATOM 1417 N N . GLN B 1 8 ? -2.842 -40.531 -19.938 1 78 8 GLN B N 1
ATOM 1418 C CA . GLN B 1 8 ? -1.782 -39.531 -20.125 1 78 8 GLN B CA 1
ATOM 1419 C C . GLN B 1 8 ? -2.363 -38.156 -20.391 1 78 8 GLN B C 1
ATOM 1421 O O . GLN B 1 8 ? -1.884 -37.156 -19.844 1 78 8 GLN B O 1
ATOM 1426 N N . ARG B 1 9 ? -3.375 -38.125 -21.172 1 75.38 9 ARG B N 1
ATOM 1427 C CA . ARG B 1 9 ? -4.02 -36.875 -21.484 1 75.38 9 ARG B CA 1
ATOM 1428 C C . ARG B 1 9 ? -4.656 -36.25 -20.234 1 75.38 9 ARG B C 1
ATOM 1430 O O . ARG B 1 9 ? -4.617 -35.031 -20.047 1 75.38 9 ARG B O 1
ATOM 1437 N N . GLN B 1 10 ? -5.215 -37.062 -19.422 1 75.81 10 GLN B N 1
ATOM 1438 C CA . GLN B 1 10 ? -5.836 -36.625 -18.188 1 75.81 10 GLN B CA 1
ATOM 1439 C C . GLN B 1 10 ? -4.805 -36 -17.234 1 75.81 10 GLN B C 1
ATOM 1441 O O . GLN B 1 10 ? -5.051 -34.969 -16.609 1 75.81 10 GLN B O 1
ATOM 1446 N N . LEU B 1 11 ? -3.717 -36.625 -17.172 1 76.25 11 LEU B N 1
ATOM 1447 C CA . LEU B 1 11 ? -2.652 -36.188 -16.281 1 76.25 11 LEU B CA 1
ATOM 1448 C C . LEU B 1 11 ? -2.109 -34.844 -16.734 1 76.25 11 LEU B C 1
ATOM 1450 O O . LEU B 1 11 ? -1.872 -33.969 -15.906 1 76.25 11 LEU B O 1
ATOM 1454 N N . LEU B 1 12 ? -2.027 -34.688 -18.047 1 76.88 12 LEU B N 1
ATOM 1455 C CA . LEU B 1 12 ? -1.466 -33.469 -18.609 1 76.88 12 LEU B CA 1
ATOM 1456 C C . LEU B 1 12 ? -2.465 -32.312 -18.516 1 76.88 12 LEU B C 1
ATOM 1458 O O . LEU B 1 12 ? -2.084 -31.141 -18.625 1 76.88 12 LEU B O 1
ATOM 1462 N N . GLY B 1 13 ? -3.648 -32.688 -18.141 1 81.56 13 GLY B N 1
ATOM 1463 C CA . GLY B 1 13 ? -4.715 -31.703 -18.141 1 81.56 13 GLY B CA 1
ATOM 1464 C C . GLY B 1 13 ? -5.035 -31.172 -16.75 1 81.56 13 GLY B C 1
ATOM 1465 O O . GLY B 1 13 ? -5.961 -30.375 -16.578 1 81.56 13 GLY B O 1
ATOM 1466 N N . LEU B 1 14 ? -4.152 -31.531 -15.758 1 89.25 14 LEU B N 1
ATOM 1467 C CA . LEU B 1 14 ? -4.473 -31.188 -14.375 1 89.25 14 LEU B CA 1
ATOM 1468 C C . LEU B 1 14 ? -4.168 -29.719 -14.102 1 89.25 14 LEU B C 1
ATOM 1470 O O . LEU B 1 14 ? -4.719 -29.141 -13.164 1 89.25 14 LEU B O 1
ATOM 1474 N N . ILE B 1 15 ? -3.234 -29.156 -14.859 1 92 15 ILE B N 1
ATOM 1475 C CA . ILE B 1 15 ? -2.854 -27.75 -14.719 1 92 15 ILE B CA 1
ATOM 1476 C C . ILE B 1 15 ? -2.926 -27.062 -16.078 1 92 15 ILE B C 1
ATOM 1478 O O . ILE B 1 15 ? -2.395 -27.578 -17.078 1 92 15 ILE B O 1
ATOM 1482 N N . GLY B 1 16 ? -3.643 -25.938 -16.109 1 90.75 16 GLY B N 1
ATOM 1483 C CA . GLY B 1 16 ? -3.75 -25.203 -17.359 1 90.75 16 GLY B CA 1
ATOM 1484 C C . GLY B 1 16 ? -3.547 -23.703 -17.203 1 90.75 16 GLY B C 1
ATOM 1485 O O . GLY B 1 16 ? -3.844 -23.156 -16.141 1 90.75 16 GLY B O 1
ATOM 1486 N N . ARG B 1 17 ? -3.004 -23.141 -18.266 1 93.44 17 ARG B N 1
ATOM 1487 C CA . ARG B 1 17 ? -3.025 -21.688 -18.406 1 93.44 17 ARG B CA 1
ATOM 1488 C C . ARG B 1 17 ? -4.25 -21.234 -19.188 1 93.44 17 ARG B C 1
ATOM 1490 O O . ARG B 1 17 ? -4.727 -21.953 -20.078 1 93.44 17 ARG B O 1
ATOM 1497 N N . ALA B 1 18 ? -4.719 -20.078 -18.828 1 95.75 18 ALA B N 1
ATOM 1498 C CA . ALA B 1 18 ? -5.918 -19.578 -19.5 1 95.75 18 ALA B CA 1
ATOM 1499 C C . ALA B 1 18 ? -5.895 -18.062 -19.594 1 95.75 18 ALA B C 1
ATOM 1501 O O . ALA B 1 18 ? -5.082 -17.406 -18.938 1 95.75 18 ALA B O 1
ATOM 1502 N N . VAL B 1 19 ? -6.699 -17.562 -20.438 1 98.12 19 VAL B N 1
ATOM 1503 C CA . VAL B 1 19 ? -6.941 -16.141 -20.547 1 98.12 19 VAL B CA 1
ATOM 1504 C C . VAL B 1 19 ? -8.312 -15.797 -19.969 1 98.12 19 VAL B C 1
ATOM 1506 O O . VAL B 1 19 ? -9.297 -16.484 -20.234 1 98.12 19 VAL B O 1
ATOM 1509 N N . VAL B 1 20 ? -8.352 -14.797 -19.156 1 98.56 20 VAL B N 1
ATOM 1510 C CA . VAL B 1 20 ? -9.586 -14.359 -18.516 1 98.56 20 VAL B CA 1
ATOM 1511 C C . VAL B 1 20 ? -10.469 -13.633 -19.516 1 98.56 20 VAL B C 1
ATOM 1513 O O . VAL B 1 20 ? -10.016 -12.719 -20.203 1 98.56 20 VAL B O 1
ATOM 1516 N N . LYS B 1 21 ? -11.664 -14.008 -19.531 1 98.5 21 LYS B N 1
ATOM 1517 C CA . LYS B 1 21 ? -12.633 -13.352 -20.406 1 98.5 21 LYS B CA 1
ATOM 1518 C C . LYS B 1 21 ? -13.531 -12.406 -19.625 1 98.5 21 LYS B C 1
ATOM 1520 O O . LYS B 1 21 ? -13.875 -11.32 -20.109 1 98.5 21 LYS B O 1
ATOM 1525 N N . SER B 1 22 ? -13.961 -12.867 -18.516 1 98.31 22 SER B N 1
ATOM 1526 C CA . SER B 1 22 ? -14.75 -12.016 -17.625 1 98.31 22 SER B CA 1
ATOM 1527 C C . SER B 1 22 ? -14.641 -12.469 -16.172 1 98.31 22 SER B C 1
ATOM 1529 O O . SER B 1 22 ? -14.266 -13.609 -15.906 1 98.31 22 SER B O 1
ATOM 1531 N N . ILE B 1 23 ? -14.906 -11.594 -15.234 1 98.44 23 ILE B N 1
ATOM 1532 C CA . ILE B 1 23 ? -14.891 -11.883 -13.805 1 98.44 23 ILE B CA 1
ATOM 1533 C C . ILE B 1 23 ? -16.188 -11.383 -13.164 1 98.44 23 ILE B C 1
ATOM 1535 O O . ILE B 1 23 ? -16.625 -10.258 -13.43 1 98.44 23 ILE B O 1
ATOM 1539 N N . SER B 1 24 ? -16.812 -12.211 -12.445 1 98.12 24 SER B N 1
ATOM 1540 C CA . SER B 1 24 ? -17.938 -11.805 -11.625 1 98.12 24 SER B CA 1
ATOM 1541 C C . SER B 1 24 ? -17.562 -11.719 -10.148 1 98.12 24 SER B C 1
ATOM 1543 O O . SER B 1 24 ? -17.219 -12.727 -9.531 1 98.12 24 SER B O 1
ATOM 1545 N N . ALA B 1 25 ? -17.656 -10.539 -9.633 1 96.38 25 ALA B N 1
ATOM 1546 C CA . ALA B 1 25 ? -17.328 -10.312 -8.227 1 96.38 25 ALA B CA 1
ATOM 1547 C C . ALA B 1 25 ? -18.609 -10.188 -7.395 1 96.38 25 ALA B C 1
ATOM 1549 O O . ALA B 1 25 ? -18.578 -9.672 -6.277 1 96.38 25 ALA B O 1
ATOM 1550 N N . ALA B 1 26 ? -19.625 -10.578 -7.895 1 95.62 26 ALA B N 1
ATOM 1551 C CA . ALA B 1 26 ? -20.922 -10.383 -7.258 1 95.62 26 ALA B CA 1
ATOM 1552 C C . ALA B 1 26 ? -21.219 -11.5 -6.266 1 95.62 26 ALA B C 1
ATOM 1554 O O . ALA B 1 26 ? -22.078 -11.352 -5.387 1 95.62 26 ALA B O 1
ATOM 1555 N N . THR B 1 27 ? -20.484 -12.602 -6.297 1 92.5 27 THR B N 1
ATOM 1556 C CA . THR B 1 27 ? -20.75 -13.758 -5.453 1 92.5 27 THR B CA 1
ATOM 1557 C C . THR B 1 27 ? -19.75 -13.844 -4.312 1 92.5 27 THR B C 1
ATOM 1559 O O . THR B 1 27 ? -18.734 -13.133 -4.316 1 92.5 27 THR B O 1
ATOM 1562 N N . LYS B 1 28 ? -20.094 -14.688 -3.32 1 94.81 28 LYS B N 1
ATOM 1563 C CA . LYS B 1 28 ? -19.203 -14.867 -2.18 1 94.81 28 LYS B CA 1
ATOM 1564 C C . LYS B 1 28 ? -17.828 -15.344 -2.631 1 94.81 28 LYS 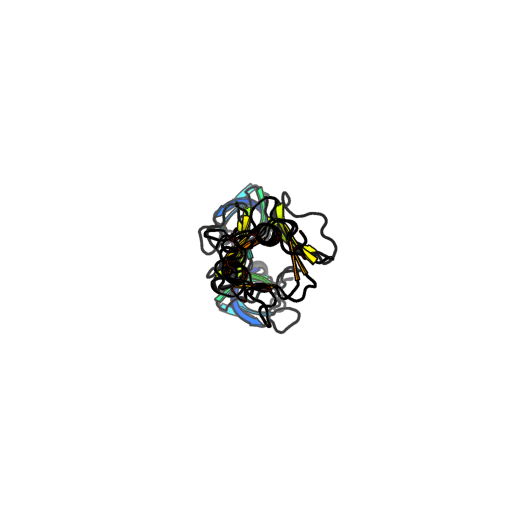B C 1
ATOM 1566 O O . LYS B 1 28 ? -16.797 -14.859 -2.146 1 94.81 28 LYS B O 1
ATOM 1571 N N . CYS B 1 29 ? -17.875 -16.281 -3.475 1 96.5 29 CYS B N 1
ATOM 1572 C CA . CYS B 1 29 ? -16.656 -16.672 -4.168 1 96.5 29 CYS B CA 1
ATOM 1573 C C . CYS B 1 29 ? -16.625 -16.109 -5.582 1 96.5 29 CYS B C 1
ATOM 1575 O O . CYS B 1 29 ? -17.5 -16.406 -6.398 1 96.5 29 CYS B O 1
ATOM 1577 N N . GLN B 1 30 ? -15.625 -15.281 -5.844 1 97.31 30 GLN B N 1
ATOM 1578 C CA . GLN B 1 30 ? -15.484 -14.711 -7.176 1 97.31 30 GLN B CA 1
ATOM 1579 C C . GLN B 1 30 ? -15.391 -15.797 -8.234 1 97.31 30 GLN B C 1
ATOM 1581 O O . GLN B 1 30 ? -14.727 -16.812 -8.031 1 97.31 30 GLN B O 1
ATOM 1586 N N . THR B 1 31 ? -16.094 -15.547 -9.375 1 98.12 31 THR B N 1
ATOM 1587 C CA . THR B 1 31 ? -16.016 -16.5 -10.469 1 98.12 31 THR B CA 1
ATOM 1588 C C . THR B 1 31 ? -15.406 -15.859 -11.711 1 98.12 31 THR B C 1
ATOM 1590 O O . THR B 1 31 ? -15.547 -14.656 -11.922 1 98.12 31 THR B O 1
ATOM 1593 N N . VAL B 1 32 ? -14.766 -16.672 -12.508 1 98.38 32 VAL B N 1
ATOM 1594 C CA . VAL B 1 32 ? -14.039 -16.203 -13.68 1 98.38 32 VAL B CA 1
ATOM 1595 C C . VAL B 1 32 ? -14.398 -17.062 -14.891 1 98.38 32 VAL B C 1
ATOM 1597 O O . VAL B 1 32 ? -14.461 -18.281 -14.789 1 98.38 32 VAL B O 1
ATOM 1600 N N . ASP B 1 33 ? -14.75 -16.406 -15.977 1 98.25 33 ASP B N 1
ATOM 1601 C CA . ASP B 1 33 ? -14.797 -17.062 -17.281 1 98.25 33 ASP B CA 1
ATOM 1602 C C . ASP B 1 33 ? -13.422 -17.047 -17.953 1 98.25 33 ASP B C 1
ATOM 1604 O O . ASP B 1 33 ? -12.797 -15.992 -18.062 1 98.25 33 ASP B O 1
ATOM 1608 N N . VAL B 1 34 ? -13 -18.25 -18.406 1 97.75 34 VAL B N 1
ATOM 1609 C CA . VAL B 1 34 ? -11.664 -18.312 -18.984 1 97.75 34 VAL B CA 1
ATOM 1610 C C . VAL B 1 34 ? -11.703 -19.047 -20.312 1 97.75 34 VAL B C 1
ATOM 1612 O O . VAL B 1 34 ? -12.664 -19.766 -20.609 1 97.75 34 VAL B O 1
ATOM 1615 N N . SER B 1 35 ? -10.688 -18.766 -21.125 1 97.12 35 SER B N 1
ATOM 1616 C CA . SER B 1 35 ? -10.336 -19.578 -22.281 1 97.12 35 SER B CA 1
ATOM 1617 C C . SER B 1 35 ? -8.992 -20.266 -22.078 1 97.12 35 SER B C 1
ATOM 1619 O O . SER B 1 35 ? -7.957 -19.609 -21.938 1 97.12 35 SER B O 1
ATOM 1621 N N . LEU B 1 36 ? -9.055 -21.609 -22.062 1 91.5 36 LEU B N 1
ATOM 1622 C CA . LEU B 1 36 ? -7.82 -22.375 -21.938 1 91.5 36 LEU B CA 1
ATOM 1623 C C . LEU B 1 36 ? -7 -22.297 -23.219 1 91.5 36 LEU B C 1
ATOM 1625 O O . LEU B 1 36 ? -7.492 -21.812 -24.25 1 91.5 36 LEU B O 1
ATOM 1629 N N . ILE B 1 37 ? -5.656 -22.484 -23.297 1 79.69 37 ILE B N 1
ATOM 1630 C CA . ILE B 1 37 ? -4.703 -22.312 -24.375 1 79.69 37 ILE B CA 1
ATOM 1631 C C . ILE B 1 37 ? -5.234 -22.969 -25.641 1 79.69 37 ILE B C 1
ATOM 1633 O O . ILE B 1 37 ? -5.098 -22.438 -26.75 1 79.69 37 ILE B O 1
ATOM 1637 N N . ALA B 1 38 ? -5.879 -24.172 -25.656 1 76.25 38 ALA B N 1
ATOM 1638 C CA . ALA B 1 38 ? -6.434 -24.766 -26.859 1 76.25 38 ALA B CA 1
ATOM 1639 C C . ALA B 1 38 ? -7.785 -24.156 -27.219 1 76.25 38 ALA B C 1
ATOM 1641 O O . ALA B 1 38 ? -8.484 -24.641 -28.094 1 76.25 38 ALA B O 1
ATOM 1642 N N . GLY B 1 39 ? -8.031 -23.016 -26.578 1 81.38 39 GLY B N 1
ATOM 1643 C CA . GLY B 1 39 ? -9.234 -22.266 -26.891 1 81.38 39 GLY B CA 1
ATOM 1644 C C . GLY B 1 39 ? -10.484 -22.844 -26.234 1 81.38 39 GLY B C 1
ATOM 1645 O O . GLY B 1 39 ? -11.602 -22.422 -26.547 1 81.38 39 GLY B O 1
ATOM 1646 N N . GLU B 1 40 ? -10.352 -23.75 -25.344 1 88.81 40 GLU B N 1
ATOM 1647 C CA . GLU B 1 40 ? -11.484 -24.344 -24.641 1 88.81 40 GLU B CA 1
ATOM 1648 C C . GLU B 1 40 ? -12.047 -23.375 -23.609 1 88.81 40 GLU B C 1
ATOM 1650 O O . GLU B 1 40 ? -11.352 -22.984 -22.672 1 88.81 40 GLU B O 1
ATOM 1655 N N . PRO B 1 41 ? -13.375 -23.016 -23.859 1 94.56 41 PRO B N 1
ATOM 1656 C CA . PRO B 1 41 ? -13.969 -22.109 -22.891 1 94.56 41 PRO B CA 1
ATOM 1657 C C . PRO B 1 41 ? -14.406 -22.812 -21.609 1 94.56 41 PRO B C 1
ATOM 1659 O O . PRO B 1 41 ? -14.883 -23.953 -21.656 1 94.56 41 PRO B O 1
ATOM 1662 N N . LYS B 1 42 ? -14.219 -22.188 -20.484 1 94.75 42 LYS B N 1
ATOM 1663 C CA . LYS B 1 42 ? -14.773 -22.594 -19.188 1 94.75 42 LYS B CA 1
ATOM 1664 C C . LYS B 1 42 ? -15.43 -21.406 -18.484 1 94.75 42 LYS B C 1
ATOM 1666 O O . LYS B 1 42 ? -14.797 -20.375 -18.297 1 94.75 42 LYS B O 1
ATOM 1671 N N . ALA B 1 43 ? -16.703 -21.656 -18.156 1 95.81 43 ALA B N 1
ATOM 1672 C CA . ALA B 1 43 ? -17.453 -20.547 -17.562 1 95.81 43 ALA B CA 1
ATOM 1673 C C . ALA B 1 43 ? -17.656 -20.781 -16.062 1 95.81 43 ALA B C 1
ATOM 1675 O O . ALA B 1 43 ? -17.781 -21.922 -15.609 1 95.81 43 ALA B O 1
ATOM 1676 N N . GLY B 1 44 ? -17.656 -19.625 -15.32 1 96.38 44 GLY B N 1
ATOM 1677 C CA . GLY B 1 44 ? -18.062 -19.641 -13.93 1 96.38 44 GLY B CA 1
ATOM 1678 C C . GLY B 1 44 ? -17.109 -20.391 -13.031 1 96.38 44 GLY B C 1
ATOM 1679 O O . GLY B 1 44 ? -17.516 -21.016 -12.047 1 96.38 44 GLY B O 1
ATOM 1680 N N . VAL B 1 45 ? -15.812 -20.375 -13.32 1 97.06 45 VAL B N 1
ATOM 1681 C CA . VAL B 1 45 ? -14.82 -21.078 -12.508 1 97.06 45 VAL B CA 1
ATOM 1682 C C . VAL B 1 45 ? -14.555 -20.297 -11.227 1 97.06 45 VAL B C 1
ATOM 1684 O O . VAL B 1 45 ? -14.289 -19.094 -11.266 1 97.06 45 VAL B O 1
ATOM 1687 N N . GLU B 1 46 ? -14.656 -21.031 -10.062 1 97.69 46 GLU B N 1
ATOM 1688 C CA . GLU B 1 46 ? -14.391 -20.344 -8.797 1 97.69 46 GLU B CA 1
ATOM 1689 C C . GLU B 1 46 ? -12.922 -19.938 -8.695 1 97.69 46 GLU B C 1
ATOM 1691 O O . GLU B 1 46 ? -12.023 -20.719 -9.016 1 97.69 46 GLU B O 1
ATOM 1696 N N . HIS B 1 47 ? -12.711 -18.719 -8.344 1 98.38 47 HIS B N 1
ATOM 1697 C CA . HIS B 1 47 ? -11.383 -18.188 -8.062 1 98.38 47 HIS B CA 1
ATOM 1698 C C . HIS B 1 47 ? -11.109 -18.156 -6.562 1 98.38 47 HIS B C 1
ATOM 1700 O O . HIS B 1 47 ? -11.633 -17.312 -5.844 1 98.38 47 HIS B O 1
ATOM 1706 N N . LEU B 1 48 ? -10.273 -19.062 -6.016 1 97.56 48 LEU B N 1
ATOM 1707 C CA . LEU B 1 48 ? -9.93 -19.109 -4.598 1 97.56 48 LEU B CA 1
ATOM 1708 C C . LEU B 1 48 ? -8.766 -18.172 -4.289 1 97.56 48 LEU B C 1
ATOM 1710 O O . LEU B 1 48 ? -7.602 -18.547 -4.43 1 97.56 48 LEU B O 1
ATOM 1714 N N . GLU B 1 49 ? -9.086 -17.062 -3.805 1 97.56 49 GLU B N 1
ATOM 1715 C CA . GLU B 1 49 ? -8.117 -16.031 -3.467 1 97.56 49 GLU B CA 1
ATOM 1716 C C . GLU B 1 49 ? -7.621 -16.188 -2.033 1 97.56 49 GLU B C 1
ATOM 1718 O O . GLU B 1 49 ? -8.328 -16.734 -1.181 1 97.56 49 GLU B O 1
ATOM 1723 N N . PRO B 1 50 ? -6.402 -15.727 -1.795 1 96.88 50 PRO B N 1
ATOM 1724 C CA . PRO B 1 50 ? -5.93 -15.789 -0.41 1 96.88 50 PRO B CA 1
ATOM 1725 C C . PRO B 1 50 ? -6.777 -14.945 0.542 1 96.88 50 PRO B C 1
ATOM 1727 O O . PRO B 1 50 ? -7.219 -13.852 0.18 1 96.88 50 PRO B O 1
ATOM 1730 N N . TYR B 1 51 ? -7.051 -15.562 1.808 1 97.62 51 TYR B N 1
ATOM 1731 C CA . TYR B 1 51 ? -7.684 -14.742 2.838 1 97.62 51 TYR B CA 1
ATOM 1732 C C . TYR B 1 51 ? -6.949 -13.422 3.016 1 97.62 51 TYR B C 1
ATOM 1734 O O . TYR B 1 51 ? -5.719 -13.391 3.105 1 97.62 51 TYR B O 1
ATOM 1742 N N . GLY B 1 52 ? -7.758 -12.32 2.975 1 97.69 52 GLY B N 1
ATOM 1743 C CA . GLY B 1 52 ? -7.191 -11.008 3.219 1 97.69 52 GLY B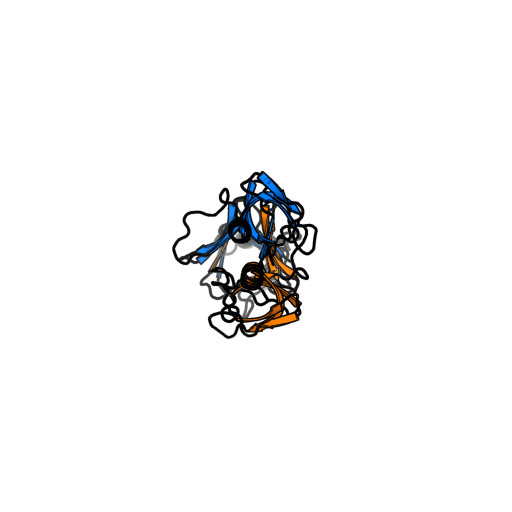 CA 1
ATOM 1744 C C . GLY B 1 52 ? -6.938 -10.219 1.945 1 97.69 52 GLY B C 1
ATOM 1745 O O . GLY B 1 52 ? -6.602 -9.039 1.997 1 97.69 52 GLY B O 1
ATOM 1746 N N . PHE B 1 53 ? -7.051 -10.844 0.839 1 97.94 53 PHE B N 1
ATOM 1747 C CA . PHE B 1 53 ? -6.805 -10.141 -0.416 1 97.94 53 PHE B CA 1
ATOM 1748 C C . PHE B 1 53 ? -7.84 -10.531 -1.465 1 97.94 53 PHE B C 1
ATOM 1750 O O . PHE B 1 53 ? -8.195 -11.711 -1.591 1 97.94 53 PHE B O 1
ATOM 1757 N N . THR B 1 54 ? -8.352 -9.562 -2.154 1 98.25 54 THR B N 1
ATOM 1758 C CA . THR B 1 54 ? -9.242 -9.773 -3.289 1 98.25 54 THR B CA 1
ATOM 1759 C C . THR B 1 54 ? -9.047 -8.688 -4.344 1 98.25 54 THR B C 1
ATOM 1761 O O . THR B 1 54 ? -8.719 -7.547 -4.012 1 98.25 54 THR B O 1
ATOM 1764 N N . ALA B 1 55 ? -9.102 -9.109 -5.641 1 98.25 55 ALA B N 1
ATOM 1765 C CA . ALA B 1 55 ? -8.969 -8.172 -6.758 1 98.25 55 ALA B CA 1
ATOM 1766 C C . ALA B 1 55 ? -9.82 -8.617 -7.945 1 98.25 55 ALA B C 1
ATOM 1768 O O . ALA B 1 55 ? -10.117 -9.805 -8.102 1 98.25 55 ALA B O 1
ATOM 1769 N N . ARG B 1 56 ? -10.242 -7.719 -8.742 1 98.75 56 ARG B N 1
ATOM 1770 C CA . ARG B 1 56 ? -10.984 -7.988 -9.977 1 98.75 56 ARG B CA 1
ATOM 1771 C C . ARG B 1 56 ? -10.227 -7.461 -11.195 1 98.75 56 ARG B C 1
ATOM 1773 O O . ARG B 1 56 ? -10.375 -6.293 -11.555 1 98.75 56 ARG B O 1
ATOM 1780 N N . ALA B 1 57 ? -9.5 -8.352 -11.828 1 98.62 57 ALA B N 1
ATOM 1781 C CA . ALA B 1 57 ? -8.656 -7.996 -12.961 1 98.62 57 ALA B CA 1
ATOM 1782 C C . ALA B 1 57 ? -9.5 -7.727 -14.211 1 98.62 57 ALA B C 1
ATOM 1784 O O . ALA B 1 57 ? -10.695 -8.016 -14.227 1 98.62 57 ALA B O 1
ATOM 1785 N N . ASN B 1 58 ? -8.852 -7.074 -15.219 1 98.5 58 ASN B N 1
ATOM 1786 C CA . ASN B 1 58 ? -9.484 -6.828 -16.516 1 98.5 58 ASN B CA 1
ATOM 1787 C C . ASN B 1 58 ? -9.5 -8.086 -17.375 1 98.5 58 ASN B C 1
ATOM 1789 O O . ASN B 1 58 ? -8.672 -8.977 -17.188 1 98.5 58 ASN B O 1
ATOM 1793 N N . SER B 1 59 ? -10.508 -8.117 -18.312 1 98.56 59 SER B N 1
ATOM 1794 C CA . SER B 1 59 ? -10.422 -9.133 -19.359 1 98.56 59 SER B CA 1
ATOM 1795 C C . SER B 1 59 ? -9.062 -9.094 -20.047 1 98.56 59 SER B C 1
ATOM 1797 O O . SER B 1 59 ? -8.492 -8.023 -20.25 1 98.56 59 SER B O 1
ATOM 1799 N N . GLY B 1 60 ? -8.586 -10.25 -20.422 1 98.19 60 GLY B N 1
ATOM 1800 C CA . GLY B 1 60 ? -7.277 -10.344 -21.047 1 98.19 60 GLY B CA 1
ATOM 1801 C C . GLY B 1 60 ? -6.176 -10.734 -20.062 1 98.19 60 GLY B C 1
ATOM 1802 O O . GLY B 1 60 ? -5.07 -11.086 -20.484 1 98.19 60 GLY B O 1
ATOM 1803 N N . ALA B 1 61 ? -6.52 -10.68 -18.766 1 98.62 61 ALA B N 1
ATOM 1804 C CA . ALA B 1 61 ? -5.57 -11.172 -17.766 1 98.62 61 ALA B CA 1
ATOM 1805 C C . ALA B 1 61 ? -5.297 -12.656 -17.953 1 98.62 61 ALA B C 1
ATOM 1807 O O . ALA B 1 61 ? -5.984 -13.328 -18.734 1 98.62 61 ALA B O 1
ATOM 1808 N N . GLU B 1 62 ? -4.25 -13.109 -17.328 1 97.69 62 GLU B N 1
ATOM 1809 C CA . GLU B 1 62 ? -3.863 -14.516 -17.375 1 97.69 62 GLU B CA 1
ATOM 1810 C C . GLU B 1 62 ? -4.266 -15.25 -16.094 1 97.69 62 GLU B C 1
ATOM 1812 O O . GLU B 1 62 ? -4.18 -14.695 -15.008 1 97.69 62 GLU B O 1
ATOM 1817 N N . ALA B 1 63 ? -4.691 -16.531 -16.281 1 97.75 63 ALA B N 1
ATOM 1818 C CA . ALA B 1 63 ? -5.094 -17.328 -15.125 1 97.75 63 ALA B CA 1
ATOM 1819 C C . ALA B 1 63 ? -4.387 -18.688 -15.125 1 97.75 63 ALA B C 1
ATOM 1821 O O . ALA B 1 63 ? -4.078 -19.234 -16.188 1 97.75 63 ALA B O 1
ATOM 1822 N N . VAL B 1 64 ? -4.113 -19.156 -13.914 1 96.62 64 VAL B N 1
ATOM 1823 C CA . VAL B 1 64 ? -3.732 -20.547 -13.703 1 96.62 64 VAL B CA 1
ATOM 1824 C C . VAL B 1 64 ? -4.93 -21.328 -13.18 1 96.62 64 VAL B C 1
ATOM 1826 O O . VAL B 1 64 ? -5.488 -21 -12.133 1 96.62 64 VAL B O 1
ATOM 1829 N N . VAL B 1 65 ? -5.227 -22.375 -13.93 1 95.5 65 VAL B N 1
ATOM 1830 C CA . VAL B 1 65 ? -6.402 -23.188 -13.609 1 95.5 65 VAL B CA 1
ATOM 1831 C C . VAL B 1 65 ? -5.973 -24.594 -13.211 1 95.5 65 VAL B C 1
ATOM 1833 O O . VAL B 1 65 ? -5.133 -25.203 -13.875 1 95.5 65 VAL B O 1
ATOM 1836 N N . LEU B 1 66 ? -6.562 -25.062 -12.117 1 94.31 66 LEU B N 1
ATOM 1837 C CA . LEU B 1 66 ? -6.363 -26.438 -11.664 1 94.31 66 LEU B CA 1
ATOM 1838 C C . LEU B 1 66 ? -7.629 -27.25 -11.844 1 94.31 66 LEU B C 1
ATOM 1840 O O . LEU B 1 66 ? -8.742 -26.719 -11.758 1 94.31 66 LEU B O 1
ATOM 1844 N N . PHE B 1 67 ? -7.41 -28.5 -12.117 1 91.62 67 PHE B N 1
ATOM 1845 C CA . PHE B 1 67 ? -8.492 -29.469 -12.273 1 91.62 67 PHE B CA 1
ATOM 1846 C C . PHE B 1 67 ? -8.352 -30.594 -11.273 1 91.62 67 PHE B C 1
ATOM 1848 O O . PHE B 1 67 ? -7.918 -31.703 -11.625 1 91.62 67 PHE B O 1
ATOM 1855 N N . PRO B 1 68 ? -8.859 -30.281 -10.109 1 85.31 68 PRO B N 1
ATOM 1856 C CA . PRO B 1 68 ? -8.734 -31.344 -9.102 1 85.31 68 PRO B CA 1
ATOM 1857 C C . PRO B 1 68 ? -9.406 -32.656 -9.539 1 85.31 68 PRO B C 1
ATOM 1859 O O . PRO B 1 68 ? -10.461 -32.625 -10.18 1 85.31 68 PRO B O 1
ATOM 1862 N N . ASP B 1 69 ? -8.773 -33.75 -9.203 1 79.25 69 ASP B N 1
ATOM 1863 C CA . ASP B 1 69 ? -9.227 -35.125 -9.484 1 79.25 69 ASP B CA 1
ATOM 1864 C C . ASP B 1 69 ? -9.406 -35.344 -10.984 1 79.25 69 ASP B C 1
ATOM 1866 O O . ASP B 1 69 ? -10.109 -36.25 -11.398 1 79.25 69 ASP B O 1
ATOM 1870 N N . GLY B 1 70 ? -8.859 -34.469 -11.781 1 77.06 70 GLY B N 1
ATOM 1871 C CA . GLY B 1 70 ? -8.969 -34.562 -13.227 1 77.06 70 GLY B CA 1
ATOM 1872 C C . GLY B 1 70 ? -10.352 -34.25 -13.75 1 77.06 70 GLY B C 1
ATOM 1873 O O . GLY B 1 70 ? -10.648 -34.469 -14.93 1 77.06 70 GLY B O 1
ATOM 1874 N N . ASP B 1 71 ? -11.188 -33.844 -12.805 1 76.44 71 ASP B N 1
ATOM 1875 C CA . ASP B 1 71 ? -12.539 -33.469 -13.188 1 76.44 71 ASP B CA 1
ATOM 1876 C C . ASP B 1 71 ? -12.586 -32.062 -13.734 1 76.44 71 ASP B C 1
ATOM 1878 O O . ASP B 1 71 ? -12.43 -31.094 -12.984 1 76.44 71 ASP B O 1
ATOM 1882 N N . ARG B 1 72 ? -12.844 -31.969 -15.039 1 77.31 72 ARG B N 1
ATOM 1883 C CA . ARG B 1 72 ? -12.789 -30.672 -15.727 1 77.31 72 ARG B CA 1
ATOM 1884 C C . ARG B 1 72 ? -14.016 -29.828 -15.398 1 77.31 72 ARG B C 1
ATOM 1886 O O . ARG B 1 72 ? -14.031 -28.625 -15.641 1 77.31 72 ARG B O 1
ATOM 1893 N N . SER B 1 73 ? -15.016 -30.484 -14.805 1 81.31 73 SER B N 1
ATOM 1894 C CA . SER B 1 73 ? -16.25 -29.766 -14.477 1 81.31 73 SER B CA 1
ATOM 1895 C C . SER B 1 73 ? -16.094 -28.969 -13.195 1 81.31 73 SER B C 1
ATOM 1897 O O . SER B 1 73 ? -16.875 -28.062 -12.922 1 81.31 73 SER B O 1
ATOM 1899 N N . HIS B 1 74 ? -14.984 -29.359 -12.406 1 88.38 74 HIS B N 1
ATOM 1900 C CA . HIS B 1 74 ? -14.789 -28.672 -11.133 1 88.38 74 HIS B CA 1
ATOM 1901 C C . HIS B 1 74 ? -13.43 -27.984 -11.094 1 88.38 74 HIS B C 1
ATOM 1903 O O . HIS B 1 74 ? -12.664 -28.156 -10.141 1 88.38 74 HIS B O 1
ATOM 1909 N N . ALA B 1 75 ? -13.234 -27.094 -12.078 1 94.12 75 ALA B N 1
ATOM 1910 C CA . ALA B 1 75 ? -11.984 -26.344 -12.172 1 94.12 75 ALA B CA 1
ATOM 1911 C C . ALA B 1 75 ? -11.898 -25.281 -11.086 1 94.12 75 ALA B C 1
ATOM 1913 O O . ALA B 1 75 ? -12.922 -24.812 -10.586 1 94.12 75 ALA B O 1
ATOM 1914 N N . VAL B 1 76 ? -10.719 -24.938 -10.641 1 97 76 VAL B N 1
ATOM 1915 C CA . VAL B 1 76 ? -10.469 -23.844 -9.719 1 97 76 VAL B CA 1
ATOM 1916 C C . VAL B 1 76 ? -9.352 -22.953 -10.266 1 97 76 VAL B C 1
ATOM 1918 O O . VAL B 1 76 ? -8.352 -23.453 -10.773 1 97 76 VAL B O 1
ATOM 1921 N N . VAL B 1 77 ? -9.594 -21.641 -10.211 1 97.75 77 VAL B N 1
ATOM 1922 C CA . VAL B 1 77 ? -8.539 -20.672 -10.508 1 97.75 77 VAL B CA 1
ATOM 1923 C C . VAL B 1 77 ? -7.785 -20.328 -9.227 1 97.75 77 VAL B C 1
ATOM 1925 O O . VAL B 1 77 ? -8.391 -19.969 -8.219 1 97.75 77 VAL B O 1
ATOM 1928 N N . VAL B 1 78 ? -6.453 -20.344 -9.297 1 97.19 78 VAL B N 1
ATOM 1929 C CA . VAL B 1 78 ? -5.684 -20.109 -8.086 1 97.19 78 VAL B CA 1
ATOM 1930 C C . VAL B 1 78 ? -4.957 -18.766 -8.195 1 97.19 78 VAL B C 1
ATOM 1932 O O . VAL B 1 78 ? -4.551 -18.188 -7.184 1 97.19 78 VAL B O 1
ATOM 1935 N N . THR B 1 79 ? -4.77 -18.344 -9.398 1 98 79 THR B N 1
ATOM 1936 C CA . THR B 1 79 ? -4.141 -17.031 -9.578 1 98 79 THR B CA 1
ATOM 1937 C C . THR B 1 79 ? -4.629 -16.359 -10.859 1 98 79 THR B C 1
ATOM 1939 O O . THR B 1 79 ? -4.785 -17.031 -11.891 1 98 79 THR B O 1
ATOM 1942 N N . VAL B 1 80 ? -4.914 -15.109 -10.75 1 98.56 80 VAL B N 1
ATOM 1943 C CA . VAL B 1 80 ? -5.145 -14.234 -11.891 1 98.56 80 VAL B CA 1
ATOM 1944 C C . VAL B 1 80 ? -4.09 -13.133 -11.914 1 98.56 80 VAL B C 1
ATOM 1946 O O . VAL B 1 80 ? -3.953 -12.375 -10.953 1 98.56 80 VAL B O 1
ATOM 1949 N N . SER B 1 81 ? -3.348 -13.125 -13 1 98.56 81 SER B N 1
ATOM 1950 C CA . SER B 1 81 ? -2.266 -12.164 -13.164 1 98.56 81 SER B CA 1
ATOM 1951 C C . SER B 1 81 ? -2.518 -11.25 -14.359 1 98.56 81 SER B C 1
ATOM 1953 O O . SER B 1 81 ? -3.035 -11.695 -15.391 1 98.56 81 SER B O 1
ATOM 1955 N N . ASP B 1 82 ? -2.162 -10.016 -14.266 1 98.5 82 ASP B N 1
ATOM 1956 C CA . ASP B 1 82 ? -2.277 -9.078 -15.383 1 98.5 82 ASP B CA 1
ATOM 1957 C C . ASP B 1 82 ? -0.975 -8.312 -15.594 1 98.5 82 ASP B C 1
ATOM 1959 O O . ASP B 1 82 ? -0.752 -7.273 -14.969 1 98.5 82 ASP B O 1
ATOM 1963 N N . ARG B 1 83 ? -0.207 -8.859 -16.5 1 97.94 83 ARG B N 1
ATOM 1964 C CA . ARG B 1 83 ? 1.137 -8.344 -16.75 1 97.94 83 ARG B CA 1
ATOM 1965 C C . ARG B 1 83 ? 1.087 -6.93 -17.312 1 97.94 83 ARG B C 1
ATOM 1967 O O . ARG B 1 83 ? 2.09 -6.211 -17.297 1 97.94 83 ARG B O 1
ATOM 1974 N N . ARG B 1 84 ? -0.041 -6.379 -17.828 1 97.75 84 ARG B N 1
ATOM 1975 C CA . ARG B 1 84 ? -0.179 -5.059 -18.438 1 97.75 84 ARG B CA 1
ATOM 1976 C C . ARG B 1 84 ? -0.012 -3.959 -17.391 1 97.75 84 ARG B C 1
ATOM 1978 O O . ARG B 1 84 ? 0.415 -2.848 -17.719 1 97.75 84 ARG B O 1
ATOM 1985 N N . TYR B 1 85 ? -0.259 -4.352 -16.062 1 98.19 85 TYR B N 1
ATOM 1986 C CA . TYR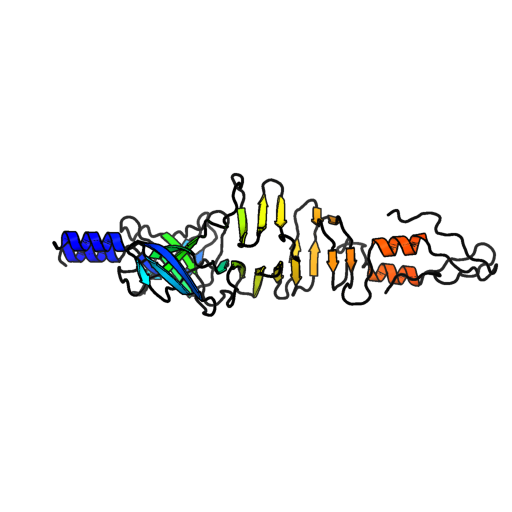 B 1 85 ? -0.352 -3.289 -15.062 1 98.19 85 TYR B CA 1
ATOM 1987 C C . TYR B 1 85 ? 0.627 -3.527 -13.922 1 98.19 85 TYR B C 1
ATOM 1989 O O . TYR B 1 85 ? 0.757 -2.693 -13.023 1 98.19 85 TYR B O 1
ATOM 1997 N N . ARG B 1 86 ? 1.287 -4.676 -13.914 1 97.88 86 ARG B N 1
ATOM 1998 C CA . ARG B 1 86 ? 2.244 -4.941 -12.844 1 97.88 86 ARG B CA 1
ATOM 1999 C C . ARG B 1 86 ? 3.297 -3.84 -12.766 1 97.88 86 ARG B C 1
ATOM 2001 O O . ARG B 1 86 ? 3.805 -3.385 -13.797 1 97.88 86 ARG B O 1
ATOM 2008 N N . LEU B 1 87 ? 3.604 -3.453 -11.531 1 97.12 87 LEU B N 1
ATOM 2009 C CA . LEU B 1 87 ? 4.672 -2.48 -11.328 1 97.12 87 LEU B CA 1
ATOM 2010 C C . LEU B 1 87 ? 6.035 -3.102 -11.617 1 97.12 87 LEU B C 1
ATOM 2012 O O . LEU B 1 87 ? 6.41 -4.098 -10.992 1 97.12 87 LEU B O 1
ATOM 2016 N N . LYS B 1 88 ? 6.719 -2.492 -12.508 1 96.62 88 LYS B N 1
ATOM 2017 C CA . LYS B 1 88 ? 8.062 -2.953 -12.852 1 96.62 88 LYS B CA 1
ATOM 2018 C C . LYS B 1 88 ? 9.117 -2.256 -12 1 96.62 88 LYS B C 1
ATOM 2020 O O . LYS B 1 88 ? 8.859 -1.197 -11.422 1 96.62 88 LYS B O 1
ATOM 2025 N N . GLY B 1 89 ? 10.211 -2.91 -11.852 1 95.25 89 GLY B N 1
ATOM 2026 C CA . GLY B 1 89 ? 11.391 -2.236 -11.336 1 95.25 89 GLY B CA 1
ATOM 2027 C C . GLY B 1 89 ? 11.461 -2.232 -9.82 1 95.25 89 GLY B C 1
ATOM 2028 O O . GLY B 1 89 ? 12.211 -1.454 -9.234 1 95.25 89 GLY B O 1
ATOM 2029 N N . LEU B 1 90 ? 10.625 -2.977 -9.148 1 98.06 90 LEU B N 1
ATOM 2030 C CA . LEU B 1 90 ? 10.812 -3.117 -7.707 1 98.06 90 LEU B CA 1
ATOM 2031 C C . LEU B 1 90 ? 12.242 -3.535 -7.379 1 98.06 90 LEU B C 1
ATOM 2033 O O . LEU B 1 90 ? 12.812 -4.395 -8.055 1 98.06 90 LEU B O 1
ATOM 2037 N N . GLN B 1 91 ? 12.812 -2.883 -6.414 1 98.56 91 GLN B N 1
ATOM 2038 C CA . GLN B 1 91 ? 14.086 -3.365 -5.887 1 98.56 91 GLN B CA 1
ATOM 2039 C C . GLN B 1 91 ? 13.898 -4.629 -5.051 1 98.56 91 GLN B C 1
ATOM 2041 O O . GLN B 1 91 ? 12.789 -4.906 -4.586 1 98.56 91 GLN B O 1
ATOM 2046 N N . THR B 1 92 ? 15.008 -5.418 -4.934 1 98.62 92 THR B N 1
ATOM 2047 C CA . THR B 1 92 ? 14.945 -6.629 -4.121 1 98.62 92 THR B CA 1
ATOM 2048 C C . THR B 1 92 ? 14.43 -6.32 -2.721 1 98.62 92 THR B C 1
ATOM 2050 O O . THR B 1 92 ? 14.914 -5.395 -2.064 1 98.62 92 THR B O 1
ATOM 2053 N N . GLY B 1 93 ? 13.422 -7.066 -2.258 1 98.75 93 GLY B N 1
ATOM 2054 C CA . GLY B 1 93 ? 12.852 -6.895 -0.929 1 98.75 93 GLY B CA 1
ATOM 2055 C C . GLY B 1 93 ? 11.633 -6 -0.912 1 98.75 93 GLY B C 1
ATOM 2056 O O . GLY B 1 93 ? 10.898 -5.961 0.079 1 98.75 93 GLY B O 1
ATOM 2057 N N . GLU B 1 94 ? 11.352 -5.289 -1.979 1 98.81 94 GLU B N 1
ATOM 2058 C CA . GLU B 1 94 ? 10.227 -4.359 -1.993 1 98.81 94 GLU B CA 1
ATOM 2059 C C . GLU B 1 94 ? 8.914 -5.086 -2.279 1 98.81 94 GLU B C 1
ATOM 2061 O O . GLU B 1 94 ? 8.914 -6.145 -2.91 1 98.81 94 GLU B O 1
ATOM 2066 N N . VAL B 1 95 ? 7.836 -4.586 -1.75 1 98.81 95 VAL B N 1
ATOM 2067 C CA . VAL B 1 95 ? 6.48 -5.117 -1.846 1 98.81 95 VAL B CA 1
ATOM 2068 C C . VAL B 1 95 ? 5.512 -3.992 -2.213 1 98.81 95 VAL B C 1
ATOM 2070 O O . VAL B 1 95 ? 5.633 -2.873 -1.706 1 98.81 95 VAL B O 1
ATOM 2073 N N . ALA B 1 96 ? 4.512 -4.297 -3.113 1 98.88 96 ALA B N 1
ATOM 2074 C CA . ALA B 1 96 ? 3.582 -3.236 -3.49 1 98.88 96 ALA B CA 1
ATOM 2075 C C . ALA B 1 96 ? 2.186 -3.799 -3.744 1 98.88 96 ALA B C 1
ATOM 2077 O O . ALA B 1 96 ? 2.041 -4.914 -4.254 1 98.88 96 ALA B O 1
ATOM 2078 N N . VAL B 1 97 ? 1.178 -3.049 -3.367 1 98.88 97 VAL B N 1
ATOM 2079 C CA . VAL B 1 97 ? -0.184 -3.197 -3.869 1 98.88 97 VAL B CA 1
ATOM 2080 C C . VAL B 1 97 ? -0.489 -2.082 -4.867 1 98.88 97 VAL B C 1
ATOM 2082 O O . VAL B 1 97 ? -0.083 -0.934 -4.668 1 98.88 97 VAL B O 1
ATOM 2085 N N . TYR B 1 98 ? -1.146 -2.4 -5.992 1 98.75 98 TYR B N 1
ATOM 2086 C CA . TYR B 1 98 ? -1.314 -1.46 -7.098 1 98.75 98 TYR B CA 1
ATOM 2087 C C . TYR B 1 98 ? -2.596 -1.748 -7.867 1 98.75 98 TYR B C 1
ATOM 2089 O O . TYR B 1 98 ? -3.189 -2.818 -7.719 1 98.75 98 TYR B O 1
ATOM 2097 N N . ASP B 1 99 ? -3.061 -0.756 -8.648 1 98.69 99 ASP B N 1
ATOM 2098 C CA . ASP B 1 99 ? -4.164 -1.008 -9.57 1 98.69 99 ASP B CA 1
ATOM 2099 C C . ASP B 1 99 ? -3.777 -0.647 -11 1 98.69 99 ASP B C 1
ATOM 2101 O O . ASP B 1 99 ? -2.594 -0.491 -11.312 1 98.69 99 ASP B O 1
ATOM 2105 N N . ASP B 1 100 ? -4.723 -0.716 -11.883 1 98.75 100 ASP B N 1
ATOM 2106 C CA . ASP B 1 100 ? -4.457 -0.502 -13.297 1 98.75 100 ASP B CA 1
ATOM 2107 C C . ASP B 1 100 ? -4.43 0.987 -13.633 1 98.75 100 ASP B C 1
ATOM 2109 O O . ASP B 1 100 ? -4.254 1.364 -14.797 1 98.75 100 ASP B O 1
ATOM 2113 N N . GLN B 1 101 ? -4.598 1.854 -12.68 1 98.56 101 GLN B N 1
ATOM 2114 C CA . GLN B 1 101 ? -4.672 3.289 -12.93 1 98.56 101 GLN B CA 1
ATOM 2115 C C . GLN B 1 101 ? -3.432 4.004 -12.406 1 98.56 101 GLN B C 1
ATOM 2117 O O . GLN B 1 101 ? -3.371 5.238 -12.414 1 98.56 101 GLN B O 1
ATOM 2122 N N . GLY B 1 102 ? -2.51 3.238 -11.758 1 98.19 102 GLY B N 1
ATOM 2123 C CA . GLY B 1 102 ? -1.27 3.836 -11.289 1 98.19 102 GLY B CA 1
ATOM 2124 C C . GLY B 1 102 ? -1.262 4.094 -9.789 1 98.19 102 GLY B C 1
ATOM 2125 O O . GLY B 1 102 ? -0.237 4.492 -9.234 1 98.19 102 GLY B O 1
ATOM 2126 N N . GLN B 1 103 ? -2.391 3.867 -9.086 1 98.88 103 GLN B N 1
ATOM 2127 C CA . GLN B 1 103 ? -2.396 3.967 -7.633 1 98.88 103 GLN B CA 1
ATOM 2128 C C . GLN B 1 103 ? -1.579 2.844 -7.004 1 98.88 103 GLN B C 1
ATOM 2130 O O . GLN B 1 103 ? -1.6 1.708 -7.484 1 98.88 103 GLN B O 1
ATOM 2135 N N . SER B 1 104 ? -0.807 3.189 -5.895 1 98.88 104 SER B N 1
ATOM 2136 C CA . SER B 1 104 ? -0.033 2.125 -5.262 1 98.88 104 SER B CA 1
ATOM 2137 C C . SER B 1 104 ? 0.305 2.471 -3.814 1 98.88 104 SER B C 1
ATOM 2139 O O . SER B 1 104 ? 0.274 3.641 -3.428 1 98.88 104 SER B O 1
ATOM 2141 N N . VAL B 1 105 ? 0.466 1.51 -3.004 1 98.94 105 VAL B N 1
ATOM 2142 C CA . VAL B 1 105 ? 1.201 1.51 -1.744 1 98.94 105 VAL B CA 1
ATOM 2143 C C . VAL B 1 105 ? 2.436 0.62 -1.865 1 98.94 105 VAL B C 1
ATOM 2145 O O . VAL B 1 105 ? 2.32 -0.584 -2.105 1 98.94 105 VAL B O 1
ATOM 2148 N N . THR B 1 106 ? 3.582 1.23 -1.767 1 98.94 106 THR B N 1
ATOM 2149 C CA . THR B 1 106 ? 4.828 0.494 -1.95 1 98.94 106 THR B CA 1
ATOM 2150 C C . THR B 1 106 ? 5.703 0.591 -0.703 1 98.94 106 THR B C 1
ATOM 2152 O O . THR B 1 106 ? 5.934 1.686 -0.186 1 98.94 106 THR B O 1
ATOM 2155 N N . LEU B 1 107 ? 6.07 -0.537 -0.149 1 98.94 107 LEU B N 1
ATOM 2156 C CA . LEU B 1 107 ? 7.145 -0.598 0.839 1 98.94 107 LEU B CA 1
ATOM 2157 C C . LEU B 1 107 ? 8.508 -0.589 0.159 1 98.94 107 LEU B C 1
ATOM 2159 O O . LEU B 1 107 ? 9.055 -1.648 -0.159 1 98.94 107 LEU B O 1
ATOM 2163 N N . THR B 1 108 ? 9.055 0.614 -0.044 1 98.88 108 THR B N 1
ATOM 2164 C CA . THR B 1 108 ? 10.312 0.779 -0.762 1 98.88 108 THR B CA 1
ATOM 2165 C C . THR B 1 108 ? 11.5 0.627 0.185 1 98.88 108 THR B C 1
ATOM 2167 O O . THR B 1 108 ? 11.32 0.52 1.4 1 98.88 108 THR B O 1
ATOM 2170 N N . ARG B 1 109 ? 12.672 0.579 -0.437 1 98.81 109 ARG B N 1
ATOM 2171 C CA . ARG B 1 109 ? 13.891 0.503 0.366 1 98.81 109 ARG B CA 1
ATOM 2172 C C . ARG B 1 109 ? 14.031 1.731 1.258 1 98.81 109 ARG B C 1
ATOM 2174 O O . ARG B 1 109 ? 14.648 1.662 2.324 1 98.81 109 ARG B O 1
ATOM 2181 N N . GLU B 1 110 ? 13.352 2.896 0.942 1 98.62 110 GLU B N 1
ATOM 2182 C CA . GLU B 1 110 ? 13.578 4.172 1.618 1 98.62 110 GLU B CA 1
ATOM 2183 C C . GLU B 1 110 ? 12.375 4.551 2.486 1 98.62 110 GLU B C 1
ATOM 2185 O O . GLU B 1 110 ? 12.375 5.605 3.125 1 98.62 110 GLU B O 1
ATOM 2190 N N . GLY B 1 111 ? 11.375 3.756 2.508 1 98.88 111 GLY B N 1
ATOM 2191 C CA . GLY B 1 111 ? 10.172 4.031 3.271 1 98.88 111 GLY B CA 1
ATOM 2192 C C . GLY B 1 111 ? 8.898 3.709 2.512 1 98.88 111 GLY B C 1
ATOM 2193 O O . GLY B 1 111 ? 8.938 3.441 1.308 1 98.88 111 GLY B O 1
ATOM 2194 N N . ILE B 1 112 ? 7.793 3.775 3.23 1 98.94 112 ILE B N 1
ATOM 2195 C CA . ILE B 1 112 ? 6.488 3.48 2.646 1 98.94 112 ILE B CA 1
ATOM 2196 C C . ILE B 1 112 ? 6.016 4.672 1.817 1 98.94 112 ILE B C 1
ATOM 2198 O O . ILE B 1 112 ? 6.062 5.816 2.279 1 98.94 112 ILE B O 1
ATOM 2202 N N . VAL B 1 113 ? 5.586 4.41 0.574 1 98.94 113 VAL B N 1
ATOM 2203 C CA . VAL B 1 113 ? 5.086 5.445 -0.324 1 98.94 113 VAL B CA 1
ATOM 2204 C C . VAL B 1 113 ? 3.652 5.117 -0.743 1 98.94 113 VAL B C 1
ATOM 2206 O O . VAL B 1 113 ? 3.395 4.051 -1.311 1 98.94 113 VAL B O 1
ATOM 2209 N N . VAL B 1 114 ? 2.73 5.977 -0.416 1 98.94 114 VAL B N 1
ATOM 2210 C CA . VAL B 1 114 ? 1.362 5.941 -0.921 1 98.94 114 VAL B CA 1
ATOM 2211 C C . VAL B 1 114 ? 1.219 6.918 -2.088 1 98.94 114 VAL B C 1
ATOM 2213 O O . VAL B 1 114 ? 1.365 8.133 -1.913 1 98.94 114 VAL B O 1
ATOM 2216 N N . ASP B 1 115 ? 1 6.379 -3.303 1 98.94 115 ASP B N 1
ATOM 2217 C CA . ASP B 1 115 ? 0.864 7.16 -4.527 1 98.94 115 ASP B CA 1
ATOM 2218 C C . ASP B 1 115 ? -0.591 7.207 -4.992 1 98.94 115 ASP B C 1
ATOM 2220 O O . ASP B 1 115 ? -1.148 6.188 -5.406 1 98.94 115 ASP B O 1
ATOM 2224 N N . GLY B 1 116 ? -1.149 8.406 -5.039 1 98.81 116 GLY B N 1
ATOM 2225 C CA . GLY B 1 116 ? -2.562 8.555 -5.352 1 98.81 116 GLY B CA 1
ATOM 2226 C C . GLY B 1 116 ? -2.842 8.617 -6.844 1 98.81 116 GLY B C 1
ATOM 2227 O O . GLY B 1 116 ? -4 8.602 -7.262 1 98.81 116 GLY B O 1
ATOM 2228 N N . ALA B 1 117 ? -1.848 8.75 -7.574 1 98.75 117 ALA B N 1
ATOM 2229 C CA . ALA B 1 117 ? -1.977 8.812 -9.031 1 98.75 117 ALA B CA 1
ATOM 2230 C C . ALA B 1 117 ? -2.881 9.961 -9.453 1 98.75 117 ALA B C 1
ATOM 2232 O O . ALA B 1 117 ? -3.699 9.812 -10.367 1 98.75 117 ALA B O 1
ATOM 2233 N N . GLY B 1 118 ? -2.801 10.984 -8.789 1 98.75 118 GLY B N 1
ATOM 2234 C CA . GLY B 1 118 ? -3.564 12.172 -9.133 1 98.75 118 GLY B CA 1
ATOM 2235 C C . GLY B 1 118 ? -4.941 12.195 -8.5 1 98.75 118 GLY B C 1
ATOM 2236 O O . GLY B 1 118 ? -5.734 13.109 -8.766 1 98.75 118 GLY B O 1
ATOM 2237 N N . LYS B 1 119 ? -5.285 11.25 -7.652 1 98.81 119 LYS B N 1
ATOM 2238 C CA . LYS B 1 119 ? -6.605 11.148 -7.039 1 98.81 119 LYS B CA 1
ATOM 2239 C C . LYS B 1 119 ? -6.531 11.367 -5.531 1 98.81 119 LYS B C 1
ATOM 2241 O O . LYS B 1 119 ? -5.477 11.172 -4.922 1 98.81 119 LYS B O 1
ATOM 2246 N N . THR B 1 120 ? -7.609 11.711 -4.918 1 98.75 120 THR B N 1
ATOM 2247 C CA . THR B 1 120 ? -7.691 11.984 -3.488 1 98.75 120 THR B CA 1
ATOM 2248 C C . THR B 1 120 ? -7.434 10.719 -2.676 1 98.75 120 THR B C 1
ATOM 2250 O O . THR B 1 120 ? -7.926 9.641 -3.018 1 98.75 120 THR B O 1
ATOM 2253 N N . ILE B 1 121 ? -6.66 10.867 -1.589 1 98.81 121 ILE B N 1
ATOM 2254 C CA . ILE B 1 121 ? -6.48 9.82 -0.591 1 98.81 121 ILE B CA 1
ATOM 2255 C C . ILE B 1 121 ? -7.367 10.094 0.618 1 98.81 121 ILE B C 1
ATOM 2257 O O . ILE B 1 121 ? -7.254 11.148 1.254 1 98.81 121 ILE B O 1
ATOM 2261 N N . THR B 1 122 ? -8.234 9.156 0.931 1 98.81 122 THR B N 1
ATOM 2262 C CA . THR B 1 122 ? -9.219 9.391 1.98 1 98.81 122 THR B CA 1
ATOM 2263 C C . THR B 1 122 ? -9.023 8.406 3.133 1 98.81 122 THR B C 1
ATOM 2265 O O . THR B 1 122 ?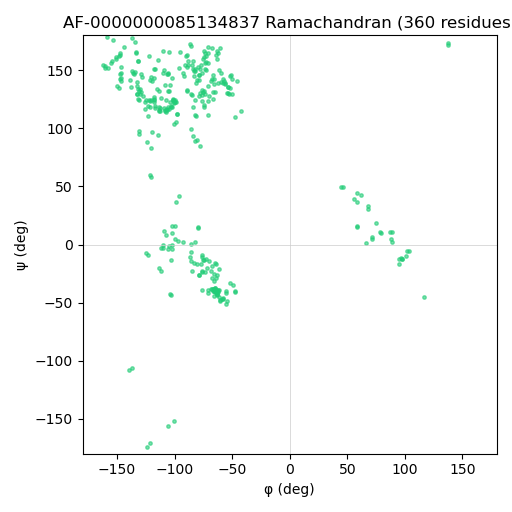 -8.883 7.203 2.91 1 98.81 122 THR B O 1
ATOM 2268 N N . PHE B 1 123 ? -8.898 8.898 4.352 1 98.69 123 PHE B N 1
ATOM 2269 C CA . PHE B 1 123 ? -9.016 8.148 5.598 1 98.69 123 PHE B CA 1
ATOM 2270 C C . PHE B 1 123 ? -10.375 8.375 6.238 1 98.69 123 PHE B C 1
ATOM 2272 O O . PHE B 1 123 ? -10.773 9.516 6.48 1 98.69 123 PHE B O 1
ATOM 2279 N N . ARG B 1 124 ? -11.07 7.273 6.492 1 98.62 124 ARG B N 1
ATOM 2280 C CA . ARG B 1 124 ? -12.445 7.461 6.93 1 98.62 124 ARG B CA 1
ATOM 2281 C C . ARG B 1 124 ? -12.867 6.359 7.898 1 98.62 124 ARG B C 1
ATOM 2283 O O . ARG B 1 124 ? -12.195 5.332 8.008 1 98.62 124 ARG B O 1
ATOM 2290 N N . ASN B 1 125 ? -13.922 6.609 8.555 1 98.44 125 ASN B N 1
ATOM 2291 C CA . ASN B 1 125 ? -14.625 5.652 9.398 1 98.44 125 ASN B CA 1
ATOM 2292 C C . ASN B 1 125 ? -13.742 5.164 10.547 1 98.44 125 ASN B C 1
ATOM 2294 O O . ASN B 1 125 ? -13.633 3.959 10.781 1 98.44 125 ASN B O 1
ATOM 2298 N N . ALA B 1 126 ? -13.047 6.066 11.148 1 98.31 126 ALA B N 1
ATOM 2299 C CA . ALA B 1 126 ? -12.219 5.859 12.336 1 98.31 126 ALA B CA 1
ATOM 2300 C C . ALA B 1 126 ? -12.414 6.992 13.344 1 98.31 126 ALA B C 1
ATOM 2302 O O . ALA B 1 126 ? -12.695 8.133 12.953 1 98.31 126 ALA B O 1
ATOM 2303 N N . PRO B 1 127 ? -12.305 6.652 14.633 1 98 127 PRO B N 1
ATOM 2304 C CA . PRO B 1 127 ? -12.461 7.723 15.625 1 98 127 PRO B CA 1
ATOM 2305 C C . PRO B 1 127 ? -11.344 8.766 15.539 1 98 127 PRO B C 1
ATOM 2307 O O . PRO B 1 127 ? -11.57 9.938 15.859 1 98 127 PRO B O 1
ATOM 2310 N N . GLU B 1 128 ? -10.109 8.336 15.133 1 97.94 128 GLU B N 1
ATOM 2311 C CA . GLU B 1 128 ? -8.969 9.234 15 1 97.94 128 GLU B CA 1
ATOM 2312 C C . GLU B 1 128 ? -7.895 8.633 14.094 1 97.94 128 GLU B C 1
ATOM 2314 O O . GLU B 1 128 ? -7.867 7.414 13.883 1 97.94 128 GLU B O 1
ATOM 2319 N N . ALA B 1 129 ? -7.141 9.445 13.5 1 98.5 129 ALA B N 1
ATOM 2320 C CA . ALA B 1 129 ? -5.844 9.094 12.93 1 98.5 129 ALA B CA 1
ATOM 2321 C C . ALA B 1 129 ? -4.703 9.578 13.82 1 98.5 129 ALA B C 1
ATOM 2323 O O . ALA B 1 129 ? -4.586 10.773 14.094 1 98.5 129 ALA B O 1
ATOM 2324 N N . ARG B 1 130 ? -3.951 8.633 14.273 1 98.69 130 ARG B N 1
ATOM 2325 C CA . ARG B 1 130 ? -2.867 8.961 15.195 1 98.69 130 ARG B CA 1
ATOM 2326 C C . ARG B 1 130 ? -1.511 8.844 14.508 1 98.69 130 ARG B C 1
ATOM 2328 O O . ARG B 1 130 ? -1.186 7.801 13.938 1 98.69 130 ARG B O 1
ATOM 2335 N N . PHE B 1 131 ? -0.765 9.922 14.555 1 98.62 131 PHE B N 1
ATOM 2336 C CA . PHE B 1 131 ? 0.598 9.953 14.039 1 98.62 131 PHE B CA 1
ATOM 2337 C C . PHE B 1 131 ? 1.608 10.023 15.18 1 98.62 131 PHE B C 1
ATOM 2339 O O . PHE B 1 131 ? 1.649 11.008 15.922 1 98.62 131 PHE B O 1
ATOM 2346 N N . GLU B 1 132 ? 2.404 8.984 15.281 1 98.69 132 GLU B N 1
ATOM 2347 C CA . GLU B 1 132 ? 3.369 8.922 16.375 1 98.69 132 GLU B CA 1
ATOM 2348 C C . GLU B 1 132 ? 4.742 9.414 15.922 1 98.69 132 GLU B C 1
ATOM 2350 O O . GLU B 1 132 ? 5.762 8.789 16.234 1 98.69 132 GLU B O 1
ATOM 2355 N N . MET B 1 133 ? 4.734 10.453 15.172 1 98.56 133 MET B N 1
ATOM 2356 C CA . MET B 1 133 ? 5.883 11.156 14.602 1 98.56 133 MET B CA 1
ATOM 2357 C C . MET B 1 133 ? 5.508 12.586 14.219 1 98.56 133 MET B C 1
ATOM 2359 O O . MET B 1 133 ? 4.375 13.008 14.43 1 98.56 133 MET B O 1
ATOM 2363 N N . ASP B 1 134 ? 6.457 13.352 13.711 1 98.5 134 ASP B N 1
ATOM 2364 C CA . ASP B 1 134 ? 6.137 14.656 13.133 1 98.5 134 ASP B CA 1
ATOM 2365 C C . ASP B 1 134 ? 5.297 14.5 11.867 1 98.5 134 ASP B C 1
ATOM 2367 O O . ASP B 1 134 ? 5.441 13.516 11.141 1 98.5 134 ASP B O 1
ATOM 2371 N N . LEU B 1 135 ? 4.441 15.422 11.695 1 98.56 135 LEU B N 1
ATOM 2372 C CA . LEU B 1 135 ? 3.68 15.555 10.453 1 98.56 135 LEU B CA 1
ATOM 2373 C C . LEU B 1 135 ? 4.156 16.766 9.656 1 98.56 135 LEU B C 1
ATOM 2375 O O . LEU B 1 135 ? 4.082 17.891 10.125 1 98.56 135 LEU B O 1
ATOM 2379 N N . GLU B 1 136 ? 4.711 16.453 8.516 1 98.62 136 GLU B N 1
ATOM 2380 C CA . GLU B 1 136 ? 5.133 17.484 7.574 1 98.62 136 GLU B CA 1
ATOM 2381 C C . GLU B 1 136 ? 4.27 17.469 6.316 1 98.62 136 GLU B C 1
ATOM 2383 O O . GLU B 1 136 ? 4.152 16.453 5.645 1 98.62 136 GLU B O 1
ATOM 2388 N N . VAL B 1 137 ? 3.719 18.625 6.02 1 98.5 137 VAL B N 1
ATOM 2389 C CA . VAL B 1 137 ? 2.844 18.75 4.855 1 98.5 137 VAL B CA 1
ATOM 2390 C C . VAL B 1 137 ? 3.41 19.781 3.885 1 98.5 137 VAL B C 1
ATOM 2392 O O . VAL B 1 137 ? 3.668 20.922 4.262 1 98.5 137 VAL B O 1
ATOM 2395 N N . THR B 1 138 ? 3.607 19.344 2.615 1 98.19 138 THR B N 1
ATOM 2396 C CA . THR B 1 138 ? 4.148 20.266 1.625 1 98.19 138 THR B CA 1
ATOM 2397 C C . THR B 1 138 ? 3.094 21.297 1.208 1 98.19 138 THR B C 1
ATOM 2399 O O . THR B 1 138 ? 3.43 22.375 0.744 1 98.19 138 THR B O 1
ATOM 2402 N N . GLY B 1 139 ? 1.801 20.906 1.392 1 97.75 139 GLY B N 1
ATOM 2403 C CA . GLY B 1 139 ? 0.693 21.797 1.069 1 97.75 139 GLY B CA 1
ATOM 2404 C C . GLY B 1 139 ? 0.031 22.391 2.297 1 97.75 139 GLY B C 1
ATOM 2405 O O . GLY B 1 139 ? 0.688 22.625 3.316 1 97.75 139 GLY B O 1
ATOM 2406 N N . GLN B 1 140 ? -1.232 22.781 2.131 1 97.69 140 GLN B N 1
ATOM 2407 C CA . GLN B 1 140 ? -2.006 23.422 3.193 1 97.69 140 GLN B CA 1
ATOM 2408 C C . GLN B 1 140 ? -2.518 22.391 4.195 1 97.69 140 GLN B C 1
ATOM 2410 O O . GLN B 1 140 ? -2.779 21.234 3.828 1 97.69 140 GLN B O 1
ATOM 2415 N N . VAL B 1 141 ? -2.596 22.781 5.449 1 98.19 141 VAL B N 1
ATOM 2416 C CA . VAL B 1 141 ? -3.334 22.047 6.469 1 98.19 141 VAL B CA 1
ATOM 2417 C C . VAL B 1 141 ? -4.59 22.828 6.859 1 98.19 141 VAL B C 1
ATOM 2419 O O . VAL B 1 141 ? -4.508 23.969 7.309 1 98.19 141 VAL B O 1
ATOM 2422 N N . LYS B 1 142 ? -5.688 22.203 6.605 1 98.25 142 LYS B N 1
ATOM 2423 C CA . LYS B 1 142 ? -6.98 22.797 6.91 1 98.25 142 LYS B CA 1
ATOM 2424 C C . LYS B 1 142 ? -7.82 21.891 7.797 1 98.25 142 LYS B C 1
ATOM 2426 O O . LYS B 1 142 ? -8 20.703 7.488 1 98.25 142 LYS B O 1
ATOM 2431 N N . ASP B 1 143 ? -8.25 22.469 8.977 1 97.38 143 ASP B N 1
ATOM 2432 C CA . ASP B 1 143 ? -9.164 21.703 9.82 1 97.38 143 ASP B CA 1
ATOM 2433 C C . ASP B 1 143 ? -10.617 22 9.453 1 97.38 143 ASP B C 1
ATOM 2435 O O . ASP B 1 143 ? -10.898 22.953 8.727 1 97.38 143 ASP B O 1
ATOM 2439 N N . LEU B 1 144 ? -11.586 21.047 9.914 1 97.44 144 LEU B N 1
ATOM 2440 C CA . LEU B 1 144 ? -13.016 21.234 9.68 1 97.44 144 LEU B CA 1
ATOM 2441 C C . LEU B 1 144 ? -13.281 21.672 8.242 1 97.44 144 LEU B C 1
ATOM 2443 O O . LEU B 1 144 ? -14 22.641 8.008 1 97.44 144 LEU B O 1
ATOM 2447 N N . CYS B 1 145 ? -12.703 20.953 7.316 1 96.69 145 CYS B N 1
ATOM 2448 C CA . CYS B 1 145 ? -12.625 21.375 5.918 1 96.69 145 CYS B CA 1
ATOM 2449 C C . CYS B 1 145 ? -14 21.312 5.262 1 96.69 145 CYS B C 1
ATOM 2451 O O . CYS B 1 145 ? -14.195 21.875 4.18 1 96.69 145 CYS B O 1
ATOM 2453 N N . ASP B 1 146 ? -14.984 20.672 5.82 1 96.44 146 ASP B N 1
ATOM 2454 C CA . ASP B 1 146 ? -16.328 20.641 5.242 1 96.44 146 ASP B CA 1
ATOM 2455 C C . ASP B 1 146 ? -17.219 21.688 5.891 1 96.44 146 ASP B C 1
ATOM 2457 O O . ASP B 1 146 ? -18.422 21.75 5.598 1 96.44 146 ASP B O 1
ATOM 2461 N N . SER B 1 147 ? -16.703 22.516 6.801 1 95.69 147 SER B N 1
ATOM 2462 C CA . SER B 1 147 ? -17.531 23.5 7.5 1 95.69 147 SER B CA 1
ATOM 2463 C C . SER B 1 147 ? -16.797 24.828 7.641 1 95.69 147 SER B C 1
ATOM 2465 O O . SER B 1 147 ? -16.609 25.547 6.66 1 95.69 147 SER B O 1
ATOM 2467 N N . SER B 1 148 ? -16.312 25.266 8.883 1 95.44 148 SER B N 1
ATOM 2468 C CA . SER B 1 148 ? -15.891 26.641 9.18 1 95.44 148 SER B CA 1
ATOM 2469 C C . SER B 1 148 ? -14.375 26.719 9.312 1 95.44 148 SER B C 1
ATOM 2471 O O . SER B 1 148 ? -13.828 27.781 9.625 1 95.44 148 SER B O 1
ATOM 2473 N N . GLY B 1 149 ? -13.695 25.609 8.969 1 96.06 149 GLY B N 1
ATOM 2474 C CA . GLY B 1 149 ? -12.258 25.594 9.172 1 96.06 149 GLY B CA 1
ATOM 2475 C C . GLY B 1 149 ? -11.508 26.453 8.18 1 96.06 149 GLY B C 1
ATOM 2476 O O . GLY B 1 149 ? -12.078 26.906 7.184 1 96.06 149 GLY B O 1
ATOM 2477 N N . THR B 1 150 ? -10.234 26.797 8.516 1 97.25 150 THR B N 1
ATOM 2478 C CA . THR B 1 150 ? -9.312 27.516 7.645 1 97.25 150 THR B CA 1
ATOM 2479 C C . THR B 1 150 ? -7.93 26.875 7.66 1 97.25 150 THR B C 1
ATOM 2481 O O . THR B 1 150 ? -7.688 25.922 8.414 1 97.25 150 THR B O 1
ATOM 2484 N N . THR B 1 151 ? -7.113 27.422 6.793 1 97.62 151 THR B N 1
ATOM 2485 C CA . THR B 1 151 ? -5.77 26.844 6.707 1 97.62 151 THR B CA 1
ATOM 2486 C C . THR B 1 151 ? -4.855 27.453 7.758 1 97.62 151 THR B C 1
ATOM 2488 O O . THR B 1 151 ? -5.086 28.578 8.211 1 97.62 151 THR B O 1
ATOM 2491 N N . MET B 1 152 ? -3.842 26.656 8.109 1 97.56 152 MET B N 1
ATOM 2492 C CA . MET B 1 152 ? -2.816 27.203 8.992 1 97.56 152 MET B CA 1
ATOM 2493 C C . MET B 1 152 ? -2.221 28.484 8.398 1 97.56 152 MET B C 1
ATOM 2495 O O . MET B 1 152 ? -1.978 29.453 9.117 1 97.56 152 MET B O 1
ATOM 2499 N N . SER B 1 153 ? -1.994 28.453 7.125 1 96.75 153 SER B N 1
ATOM 2500 C CA . SER B 1 153 ? -1.424 29.625 6.469 1 96.75 153 SER B CA 1
ATOM 2501 C C . SER B 1 153 ? -2.348 30.828 6.586 1 96.75 153 SER B C 1
ATOM 2503 O O . SER B 1 153 ? -1.888 31.953 6.82 1 96.75 153 SER B O 1
ATOM 2505 N N . ALA B 1 154 ? -3.631 30.625 6.469 1 97 154 ALA B N 1
ATOM 2506 C CA . ALA B 1 154 ? -4.598 31.703 6.613 1 97 154 ALA B CA 1
ATOM 2507 C C . ALA B 1 154 ? -4.617 32.25 8.039 1 97 154 ALA B C 1
ATOM 2509 O O . ALA B 1 154 ? -4.777 33.438 8.258 1 97 154 ALA B O 1
ATOM 2510 N N . MET B 1 155 ? -4.48 31.375 8.992 1 96.94 155 MET B N 1
ATOM 2511 C CA . MET B 1 155 ? -4.422 31.797 10.383 1 96.94 155 MET B CA 1
ATOM 2512 C C . MET B 1 155 ? -3.203 32.688 10.633 1 96.94 155 MET B C 1
ATOM 2514 O O . MET B 1 155 ? -3.297 33.688 11.336 1 96.94 155 MET B O 1
ATOM 2518 N N . ARG B 1 156 ? -2.137 32.312 10.039 1 96.94 156 ARG B N 1
ATOM 2519 C CA . ARG B 1 156 ? -0.936 33.125 10.195 1 96.94 156 ARG B CA 1
ATOM 2520 C C . ARG B 1 156 ? -1.119 34.5 9.547 1 96.94 156 ARG B C 1
ATOM 2522 O O . ARG B 1 156 ? -0.701 35.531 10.102 1 96.94 156 ARG B O 1
ATOM 2529 N N . LEU B 1 157 ? -1.68 34.5 8.375 1 96.56 157 LEU B N 1
ATOM 2530 C CA . LEU B 1 157 ? -1.919 35.75 7.684 1 96.56 157 LEU B CA 1
ATOM 2531 C C . LEU B 1 157 ? -2.809 36.656 8.523 1 96.56 157 LEU B C 1
ATOM 2533 O O . LEU B 1 157 ? -2.525 37.875 8.656 1 96.56 157 LEU B O 1
ATOM 2537 N N . ALA B 1 158 ? -3.881 36.125 9.055 1 96.81 158 ALA B N 1
ATOM 2538 C CA . ALA B 1 158 ? -4.781 36.906 9.906 1 96.81 158 ALA B CA 1
ATOM 2539 C C . ALA B 1 158 ? -4.051 37.438 11.141 1 96.81 158 ALA B C 1
ATOM 2541 O O . ALA B 1 158 ? -4.207 38.594 11.5 1 96.81 158 ALA B O 1
ATOM 2542 N N . TYR B 1 159 ? -3.359 36.594 11.758 1 97.06 159 TYR B N 1
ATOM 2543 C CA . TYR B 1 159 ? -2.576 36.969 12.93 1 97.06 159 TYR B CA 1
ATOM 2544 C C . TYR B 1 159 ? -1.623 38.125 12.602 1 97.06 159 TYR B C 1
ATOM 2546 O O . TYR B 1 159 ? -1.586 39.125 13.32 1 97.06 159 TYR B O 1
ATOM 2554 N N . ASN B 1 160 ? -0.877 38 11.57 1 97.06 160 ASN B N 1
ATOM 2555 C CA . ASN B 1 160 ? 0.167 38.969 11.227 1 97.06 160 ASN B CA 1
ATOM 2556 C C . ASN B 1 160 ? -0.416 40.344 10.922 1 97.06 160 ASN B C 1
ATOM 2558 O O . ASN B 1 160 ? 0.238 41.344 11.148 1 97.06 160 ASN B O 1
ATOM 2562 N N . GLY B 1 161 ? -1.578 40.312 10.508 1 96.75 161 GLY B N 1
ATOM 2563 C CA . GLY B 1 161 ? -2.15 41.594 10.039 1 96.75 161 GLY B CA 1
ATOM 2564 C C . GLY B 1 161 ? -3.086 42.219 11.047 1 96.75 161 GLY B C 1
ATOM 2565 O O . GLY B 1 161 ? -3.531 43.344 10.859 1 96.75 161 GLY B O 1
ATOM 2566 N N . HIS B 1 162 ? -3.355 41.562 12.141 1 97.06 162 HIS B N 1
ATOM 2567 C CA . HIS B 1 162 ? -4.422 42.062 13.008 1 97.06 162 HIS B CA 1
ATOM 2568 C C . HIS B 1 162 ? -3.941 43.219 13.859 1 97.06 162 HIS B C 1
ATOM 2570 O O . HIS B 1 162 ? -2.742 43.375 14.102 1 97.06 162 HIS B O 1
ATOM 2576 N N . ARG B 1 163 ? -4.871 44.125 14.266 1 95.88 163 ARG B N 1
ATOM 2577 C CA . ARG B 1 163 ? -4.688 45.281 15.141 1 95.88 163 ARG B CA 1
ATOM 2578 C C . ARG B 1 163 ? -5.777 45.344 16.203 1 95.88 163 ARG B C 1
ATOM 2580 O O . ARG B 1 163 ? -6.742 44.562 16.156 1 95.88 163 ARG B O 1
ATOM 2587 N N . HIS B 1 164 ? -5.535 46.188 17.25 1 93.69 164 HIS B N 1
ATOM 2588 C CA . HIS B 1 164 ? -6.562 46.469 18.25 1 93.69 164 HIS B CA 1
ATOM 2589 C C . HIS B 1 164 ? -6.887 47.969 18.328 1 93.69 164 HIS B C 1
ATOM 2591 O O . HIS B 1 164 ? -6.016 48.781 18.094 1 93.69 164 HIS B O 1
ATOM 2597 N N . ARG B 1 165 ? -8.188 48.219 18.516 1 91.56 165 ARG B N 1
ATOM 2598 C CA . ARG B 1 165 ? -8.547 49.562 18.875 1 91.56 165 ARG B CA 1
ATOM 2599 C C . ARG B 1 165 ? -8.102 49.906 20.297 1 91.56 165 ARG B C 1
ATOM 2601 O O . ARG B 1 165 ? -8.438 49.188 21.234 1 91.56 165 ARG B O 1
ATOM 2608 N N . GLU B 1 166 ? -7.379 51.031 20.438 1 88.06 166 GLU B N 1
ATOM 2609 C CA . GLU B 1 166 ? -6.895 51.438 21.766 1 88.06 166 GLU B CA 1
ATOM 2610 C C . GLU B 1 166 ? -8.023 52.031 22.609 1 88.06 166 GLU B C 1
ATOM 2612 O O . GLU B 1 166 ? -8.844 52.812 22.094 1 88.06 166 GLU B O 1
ATOM 2617 N N . ASN B 1 167 ? -7.961 51.469 23.812 1 79.19 167 ASN B N 1
ATOM 2618 C CA . ASN B 1 167 ? -8.898 52.062 24.75 1 79.19 167 ASN B CA 1
ATOM 2619 C C . ASN B 1 167 ? -8.469 53.469 25.156 1 79.19 167 ASN B C 1
ATOM 2621 O O . ASN B 1 167 ? -7.285 53.719 25.391 1 79.19 167 ASN B O 1
ATOM 2625 N N . GLY B 1 168 ? -9.242 54.531 24.719 1 76.38 168 GLY B N 1
ATOM 2626 C CA . GLY B 1 168 ? -8.984 55.875 25.156 1 76.38 168 GLY B CA 1
ATOM 2627 C C . GLY B 1 168 ? -8.586 56.812 24.031 1 76.38 168 GLY B C 1
ATOM 2628 O O . GLY B 1 168 ? -8.906 58 24.047 1 76.38 168 GLY B O 1
ATOM 2629 N N . GLN B 1 169 ? -7.758 56.344 23.266 1 70.25 169 GLN B N 1
ATOM 2630 C CA . GLN B 1 169 ? -7.27 57.312 22.297 1 70.25 169 GLN B CA 1
ATOM 2631 C C . GLN B 1 169 ? -7.875 57.062 20.922 1 70.25 169 GLN B C 1
ATOM 2633 O O . GLN B 1 169 ? -7.711 57.875 20 1 70.25 169 GLN B O 1
ATOM 2638 N N . GLY B 1 170 ? -8.656 56.062 20.891 1 75.94 170 GLY B N 1
ATOM 2639 C CA . GLY B 1 170 ? -9.438 55.75 19.688 1 75.94 170 GLY B CA 1
ATOM 2640 C C . GLY B 1 170 ? -8.586 55.344 18.516 1 75.94 170 GLY B C 1
ATOM 2641 O O . GLY B 1 170 ? -9.117 55.062 17.438 1 75.94 170 GLY B O 1
ATOM 2642 N N . SER B 1 171 ? -7.289 55.281 18.656 1 86.5 171 SER B N 1
ATOM 2643 C CA . SER B 1 171 ? -6.422 54.875 17.547 1 86.5 171 SER B CA 1
ATOM 2644 C C . SER B 1 171 ? -6.234 53.375 17.516 1 86.5 171 SER B C 1
ATOM 2646 O O . SER B 1 171 ? -6.551 52.656 18.469 1 86.5 171 SER B O 1
ATOM 2648 N N . ASN B 1 172 ? -5.859 52.906 16.312 1 92.12 172 ASN B N 1
ATOM 2649 C CA . ASN B 1 172 ? -5.484 51.5 16.219 1 92.12 172 ASN B CA 1
ATOM 2650 C C . ASN B 1 172 ? -4.035 51.281 16.641 1 92.12 172 ASN B C 1
ATOM 2652 O O . ASN B 1 172 ? -3.186 52.156 16.453 1 92.12 172 ASN B O 1
ATOM 2656 N N . THR B 1 173 ? -3.824 50.062 17.297 1 94.12 173 THR B N 1
ATOM 2657 C CA . THR B 1 173 ? -2.447 49.656 17.516 1 94.12 173 THR B CA 1
ATOM 2658 C C . THR B 1 173 ? -1.76 49.344 16.188 1 94.12 173 THR B C 1
ATOM 2660 O O . THR B 1 173 ? -2.414 49.281 15.141 1 94.12 173 THR B O 1
ATOM 2663 N N . ASP B 1 174 ? -0.435 49.188 16.266 1 94.25 174 ASP B N 1
ATOM 2664 C CA . ASP B 1 174 ? 0.277 48.531 15.18 1 94.25 174 ASP B CA 1
ATOM 2665 C C . ASP B 1 174 ? -0.02 47.031 15.148 1 94.25 174 ASP B C 1
ATOM 2667 O O . ASP B 1 174 ? -0.629 46.5 16.078 1 94.25 174 ASP B O 1
ATOM 2671 N N . LYS B 1 175 ? 0.468 46.375 13.977 1 96.12 175 LYS B N 1
ATOM 2672 C CA . LYS B 1 175 ? 0.451 44.938 13.891 1 96.12 175 LYS B CA 1
ATOM 2673 C C . LYS B 1 175 ? 1.362 44.312 14.945 1 96.12 175 LYS B C 1
ATOM 2675 O O . LYS B 1 175 ? 2.191 45 15.547 1 96.12 175 LYS B O 1
ATOM 2680 N N . PRO B 1 176 ? 1.156 42.938 15.203 1 96.31 176 PRO B N 1
ATOM 2681 C CA . PRO B 1 176 ? 2.021 42.281 16.172 1 96.31 176 PRO B CA 1
ATOM 2682 C C . PRO B 1 176 ? 3.504 42.531 15.922 1 96.31 176 PRO B C 1
ATOM 2684 O O . PRO B 1 176 ? 3.938 42.594 14.773 1 96.31 176 PRO B O 1
ATOM 2687 N N . ASP B 1 177 ? 4.266 42.688 17.016 1 94.56 177 ASP B N 1
ATOM 2688 C CA . ASP B 1 177 ? 5.695 42.938 16.891 1 94.56 177 ASP B CA 1
ATOM 2689 C C . ASP B 1 177 ? 6.457 41.688 16.5 1 94.56 177 ASP B C 1
ATOM 2691 O O . ASP B 1 177 ? 7.648 41.75 16.188 1 94.56 177 ASP B O 1
ATOM 2695 N N . LYS B 1 178 ? 5.773 40.531 16.609 1 92.19 178 LYS B N 1
ATOM 2696 C CA . LYS B 1 178 ? 6.324 39.25 16.172 1 92.19 178 LYS B CA 1
ATOM 2697 C C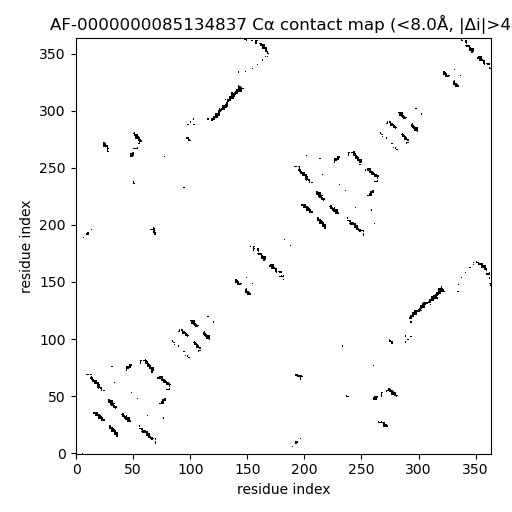 . LYS B 1 178 ? 5.383 38.562 15.188 1 92.19 178 LYS B C 1
ATOM 2699 O O . LYS B 1 178 ? 4.285 38.125 15.562 1 92.19 178 LYS B O 1
ATOM 2704 N N . ALA B 1 179 ? 5.906 38.406 13.977 1 93.62 179 ALA B N 1
ATOM 2705 C CA . ALA B 1 179 ? 5.086 37.75 12.961 1 93.62 179 ALA B CA 1
ATOM 2706 C C . ALA B 1 179 ? 5.191 36.25 13.07 1 93.62 179 ALA B C 1
ATOM 2708 O O . ALA B 1 179 ? 6.188 35.719 13.57 1 93.62 179 ALA B O 1
ATOM 2709 N N . MET B 1 180 ? 4.047 35.594 12.641 1 91.56 180 MET B N 1
ATOM 2710 C CA . MET B 1 180 ? 4.125 34.188 12.359 1 91.56 180 MET B CA 1
ATOM 2711 C C . MET B 1 180 ? 4.672 33.938 10.961 1 91.56 180 MET B C 1
ATOM 2713 O O . MET B 1 180 ? 4.355 34.656 10.023 1 91.56 180 MET B O 1
ATOM 2717 N N . GLU B 1 181 ? 5.82 33.094 10.867 1 74.56 181 GLU B N 1
ATOM 2718 C CA . GLU B 1 181 ? 6.395 32.844 9.555 1 74.56 181 GLU B CA 1
ATOM 2719 C C . GLU B 1 181 ? 5.312 32.469 8.539 1 74.56 181 GLU B C 1
ATOM 2721 O O . GLU B 1 181 ? 4.336 31.797 8.883 1 74.56 181 GLU B O 1
ATOM 2726 N N . ALA B 1 182 ? 4.988 33.406 7.5 1 59.12 182 ALA B N 1
ATOM 2727 C CA . ALA B 1 182 ? 4.324 33.062 6.25 1 59.12 182 ALA B CA 1
ATOM 2728 C C . ALA B 1 182 ? 5.344 32.844 5.133 1 59.12 182 ALA B C 1
ATOM 2730 O O . ALA B 1 182 ? 6.41 33.469 5.129 1 59.12 182 ALA B O 1
#

Sequence (364 aa):
MSTIEAMQRQLLGLIGRAVVKSISAATKCQTVDVSLIAGEPKAGVEHLEPYGFTARANSGAEAVVLFPDGDRSHAVVVTVSDRRYRLKGLQTGEVAVYDDQGQSVTLTREGIVVDGAGKTITFRNAPEARFEMDLEVTGQVKDLCDSSGTTMSAMRLAYNGHRHRENGQGSNTDKPDKAMEAMSTIEAMQRQLLGLIGRAVVKSISAATKCQTVDVSLIAGEPKAGVEHLEPYGFTARANSGAEAVVLFPDGDRSHAVVVTVSDRRYRLKGLQTGEVAVYDDQGQSVTLTREGIVVDGAGKTITFRNAPEARFEMDLEVTGQVKDLCDSSGTTMSAMRLAYNGHRHRENGQGSNTDKPDKAMEA